Protein AF-A0A933Z9N2-F1 (afdb_monomer_lite)

Radius of gyration: 23.82 Å; chains: 1; bounding box: 62×88×72 Å

Sequence (326 aa):
MHTHAALRVLPLVLLGLAPTACGSDASSTPWFVAKDAGAELDAQADNTVPDSPVDAAKDVSIEVTDAAAEPAPGDELPPAVTVDELKQLAGSSDCYKYQWKDRGQAPKGYVQGVALVFARAVCNPTRSDVVVVSQANTGDDLHDALSWYKTIFSGLGMSNEQAGVDTLRHAYTLLLGLGMRESSGEHCCGRDTSATNTTSDTAEAGAWQTSYNSHVFSPELPILFDKYKADSSGCLLDTFSAGVTCSASNWENWGSGDGLAFQQLEKECPAFAAEYAAVMLRVSGGSKGHYGPLRTQAAEVRPECDEMFHQVQTAVEKNLAACSAL

Foldseek 3Di:
DDDDDDDDDDDDDPPDDDDQPLADPPVPDPPDDPPDPPPPPPPDDPPDDDDDDDDDDDDDDDDDPDDDDDDDPPCDQPDFDALVNLLVLQLVFVQQVDQAVVLGGAFSLLSSLLLVLLLLLLLCCPQPLNQLLQAAQPCPQQQALCNVCVVVCVVVVQHRRHGDSSSNLQLSLLLSLQLCVNRVLQFLAWANPVDPQQELQRTFAGSNRDGNVCCVLDVVLVVLLVVCLVPVPQQSQVSSCRVHDDDPNSNDAHYDDSSSVVRNCSRRRVSSVSSNVSSSNGRAQHLNRDRPCSVVVVRDRDVSSSVSSVVSSVSCVSHVVNNVND

Secondary structure (DSSP, 8-state):
--PPPP--PPP----PPPPP-SS--TTS--------------------PPP---PPPPP---------PPPPTT--PPPPPPHHHHHHHHHHSHHHH-EETTTEEPPHHHHHHHHHHHHHHHH-TTSHHHHHHTPPP-S-TTT-HHHHTHHHHHHTT---SS-SHHHHHHHHHHHHHHHHHHHTT-TT----TTSS--STTT-EETTTTEEGGGGGG-THHHHHHHHHHH--TT--HHHHTTT----TTTT---SSHHHHHHHHHHHH-HHHHHHHHHHHHHHH-STTSS-HHHHTT-SPP-HHHHHHHHHHHHHHHT-GGGGGG-

pLDDT: mean 83.81, std 22.63, range [31.66, 98.94]

Structure (mmCIF, N/CA/C/O backbone):
data_AF-A0A933Z9N2-F1
#
_entry.id   AF-A0A933Z9N2-F1
#
loop_
_atom_site.group_PDB
_atom_site.id
_atom_site.type_symbol
_atom_site.label_atom_id
_atom_site.label_alt_id
_atom_site.label_comp_id
_atom_site.label_asym_id
_atom_site.label_entity_id
_atom_site.label_seq_id
_atom_site.pdbx_PDB_ins_code
_atom_site.Cartn_x
_atom_site.Cartn_y
_atom_site.Cartn_z
_atom_site.occupancy
_atom_site.B_iso_or_equiv
_atom_site.auth_seq_id
_atom_site.auth_comp_id
_atom_site.auth_asym_id
_atom_site.auth_atom_id
_atom_site.pdbx_PDB_model_num
ATOM 1 N N . MET A 1 1 ? -39.444 -56.786 -22.851 1.00 42.09 1 MET A N 1
ATOM 2 C CA . MET A 1 1 ? -38.462 -56.386 -21.818 1.00 42.09 1 MET A CA 1
ATOM 3 C C . MET A 1 1 ? -37.228 -55.831 -22.514 1.00 42.09 1 MET A C 1
ATOM 5 O O . MET A 1 1 ? -36.334 -56.600 -22.826 1.00 42.09 1 MET A O 1
ATOM 9 N N . HIS A 1 2 ? -37.212 -54.544 -22.858 1.00 36.94 2 HIS A N 1
ATOM 10 C CA . HIS A 1 2 ? -36.028 -53.855 -23.387 1.00 36.94 2 HIS A CA 1
ATOM 11 C C . HIS A 1 2 ? -35.907 -52.536 -22.622 1.00 36.94 2 HIS A C 1
ATOM 13 O O . HIS A 1 2 ? -36.778 -51.676 -22.716 1.00 36.94 2 HIS A O 1
ATOM 19 N N . THR A 1 3 ? -34.879 -52.435 -21.789 1.00 45.81 3 THR A N 1
ATOM 20 C CA . THR A 1 3 ? -34.532 -51.247 -21.008 1.00 45.81 3 THR A CA 1
ATOM 21 C C . THR A 1 3 ? -33.541 -50.406 -21.804 1.00 45.81 3 THR A C 1
ATOM 23 O O . THR A 1 3 ? -32.436 -50.865 -22.085 1.00 45.81 3 THR A O 1
ATOM 26 N N . HIS A 1 4 ? -33.926 -49.179 -22.160 1.00 43.53 4 HIS A N 1
ATOM 27 C CA . HIS A 1 4 ? -33.015 -48.173 -22.705 1.00 43.53 4 HIS A CA 1
ATOM 28 C C . HIS A 1 4 ? -32.270 -47.473 -21.563 1.00 43.53 4 HIS A C 1
ATOM 30 O O . HIS A 1 4 ? -32.886 -46.847 -20.702 1.00 43.53 4 HIS A O 1
ATOM 36 N N . ALA A 1 5 ? -30.941 -47.574 -21.570 1.00 48.19 5 ALA A N 1
ATOM 37 C CA . ALA A 1 5 ? -30.054 -46.780 -20.730 1.00 48.19 5 ALA A CA 1
ATOM 38 C C . ALA A 1 5 ? -29.828 -45.407 -21.386 1.00 48.19 5 ALA A C 1
ATOM 40 O O . ALA A 1 5 ? -29.374 -45.327 -22.527 1.00 48.19 5 ALA A O 1
ATOM 41 N N . ALA A 1 6 ? -30.161 -44.332 -20.671 1.00 46.56 6 ALA A N 1
ATOM 42 C CA . ALA A 1 6 ? -29.896 -42.962 -21.093 1.00 46.56 6 ALA A CA 1
ATOM 43 C C . ALA A 1 6 ? -28.489 -42.539 -20.641 1.00 46.56 6 ALA A C 1
ATOM 45 O O . ALA A 1 6 ? -28.201 -42.471 -19.446 1.00 46.56 6 ALA A O 1
ATOM 46 N N . LEU A 1 7 ? -27.621 -42.253 -21.611 1.00 41.50 7 LEU A N 1
ATOM 47 C CA . LEU A 1 7 ? -26.287 -41.698 -21.405 1.00 41.50 7 LEU A CA 1
ATOM 48 C C . LEU A 1 7 ? -26.425 -40.198 -21.080 1.00 41.50 7 LEU A C 1
ATOM 50 O O . LEU A 1 7 ? -26.857 -39.415 -21.925 1.00 41.50 7 LEU A O 1
ATOM 54 N N . ARG A 1 8 ? -26.092 -39.789 -19.851 1.00 46.53 8 ARG A N 1
ATOM 55 C CA . ARG A 1 8 ? -25.984 -38.371 -19.473 1.00 46.53 8 ARG A CA 1
ATOM 56 C C . ARG A 1 8 ? -24.615 -37.842 -19.895 1.00 46.53 8 ARG A C 1
ATOM 58 O O . ARG A 1 8 ? -23.598 -38.269 -19.360 1.00 46.53 8 ARG A O 1
ATOM 65 N N . VAL A 1 9 ? -24.611 -36.896 -20.828 1.00 41.69 9 VAL A N 1
ATOM 66 C CA . VAL A 1 9 ? -23.441 -36.083 -21.178 1.00 41.69 9 VAL A CA 1
ATOM 67 C C . VAL A 1 9 ? -23.321 -34.969 -20.135 1.00 41.69 9 VAL A C 1
ATOM 69 O O . VAL A 1 9 ? -24.233 -34.159 -19.988 1.00 41.69 9 VAL A O 1
ATOM 72 N N . LEU A 1 10 ? -22.224 -34.961 -19.378 1.00 38.28 10 LEU A N 1
ATOM 73 C CA . LEU A 1 10 ? -21.849 -33.849 -18.500 1.00 38.28 10 LEU A CA 1
ATOM 74 C C . LEU A 1 10 ? -21.212 -32.732 -19.344 1.00 38.28 10 LEU A C 1
ATOM 76 O O . LEU A 1 10 ? -20.413 -33.041 -20.231 1.00 38.28 10 LEU A O 1
ATOM 80 N N . PRO A 1 11 ? -21.532 -31.451 -19.093 1.00 38.75 11 PRO A N 1
ATOM 81 C CA . PRO A 1 11 ? -20.898 -30.350 -19.797 1.00 38.75 11 PRO A CA 1
ATOM 82 C C . PRO A 1 11 ? -19.450 -30.196 -19.321 1.00 38.75 11 PRO A C 1
ATOM 84 O O . PRO A 1 11 ? -19.171 -30.109 -18.125 1.00 38.75 11 PRO A O 1
ATOM 87 N N . LEU A 1 12 ? -18.532 -30.163 -20.282 1.00 34.25 12 LEU A N 1
ATOM 88 C CA . LEU A 1 12 ? -17.133 -29.816 -20.079 1.00 34.25 12 LEU A CA 1
ATOM 89 C C . LEU A 1 12 ? -17.059 -28.306 -19.808 1.00 34.25 12 LEU A C 1
ATOM 91 O O . LEU A 1 12 ? -17.203 -27.499 -20.725 1.00 34.25 12 LEU A O 1
ATOM 95 N N . VAL A 1 13 ? -16.888 -27.919 -18.546 1.00 36.03 13 VAL A N 1
ATOM 96 C CA . VAL A 1 13 ? -16.605 -26.529 -18.173 1.00 36.03 13 VAL A CA 1
ATOM 97 C C . VAL A 1 13 ? -15.151 -26.245 -18.550 1.00 36.03 13 VAL A C 1
ATOM 99 O O . VAL A 1 13 ? -14.234 -26.730 -17.891 1.00 36.03 13 VAL A O 1
ATOM 102 N N . LEU A 1 14 ? -14.933 -25.490 -19.632 1.00 33.50 14 LEU A N 1
ATOM 103 C CA . LEU A 1 14 ? -13.632 -24.882 -19.902 1.00 33.50 14 LEU A CA 1
ATOM 104 C C . LEU A 1 14 ? -13.393 -23.792 -18.848 1.00 33.50 14 LEU A C 1
ATOM 106 O O . LEU A 1 14 ? -13.966 -22.707 -18.928 1.00 33.50 14 LEU A O 1
ATOM 110 N N . LEU A 1 15 ? -12.547 -24.086 -17.863 1.00 38.31 15 LEU A N 1
ATOM 111 C CA . LEU A 1 15 ? -11.884 -23.071 -17.049 1.00 38.31 15 LEU A CA 1
ATOM 112 C C . LEU A 1 15 ? -10.927 -22.302 -17.966 1.00 38.31 15 LEU A C 1
ATOM 114 O O . LEU A 1 15 ? -9.830 -22.770 -18.264 1.00 38.31 15 LEU A O 1
ATOM 118 N N . GLY A 1 16 ? -11.374 -21.153 -18.473 1.00 36.50 16 GLY A N 1
ATOM 119 C CA . GLY A 1 16 ? -10.487 -20.194 -19.120 1.00 36.50 16 GLY A CA 1
ATOM 120 C C . GLY A 1 16 ? -9.487 -19.681 -18.090 1.00 36.50 16 GLY A C 1
ATOM 121 O O . GLY A 1 16 ? -9.889 -19.120 -17.073 1.00 36.50 16 GLY A O 1
ATOM 122 N N . LEU A 1 17 ? -8.198 -19.912 -18.331 1.00 43.38 17 LEU A N 1
ATOM 123 C CA . LEU A 1 17 ? -7.122 -19.283 -17.571 1.00 43.38 17 LEU A CA 1
ATOM 124 C C . LEU A 1 17 ? -7.243 -17.768 -17.774 1.00 43.38 17 LEU A C 1
ATOM 126 O O . LEU A 1 17 ? -7.173 -17.296 -18.910 1.00 43.38 17 LEU A O 1
ATOM 130 N N . ALA A 1 18 ? -7.477 -17.023 -16.693 1.00 45.38 18 ALA A N 1
ATOM 131 C CA . ALA A 1 18 ? -7.377 -15.570 -16.728 1.00 45.38 18 ALA A CA 1
ATOM 132 C C . ALA A 1 18 ? -5.931 -15.192 -17.114 1.00 45.38 18 ALA A C 1
ATOM 134 O O . ALA A 1 18 ? -4.997 -15.847 -16.641 1.00 45.38 18 ALA A O 1
ATOM 135 N N . PRO A 1 19 ? -5.727 -14.200 -17.995 1.00 45.75 19 PRO A N 1
ATOM 136 C CA . PRO A 1 19 ? -4.390 -13.758 -18.367 1.00 45.75 19 PRO A CA 1
ATOM 137 C C . PRO A 1 19 ? -3.633 -13.256 -17.128 1.00 45.75 19 PRO A C 1
ATOM 139 O O . PRO A 1 19 ? -4.150 -12.445 -16.366 1.00 45.75 19 PRO A O 1
ATOM 142 N N . THR A 1 20 ? -2.412 -13.757 -16.935 1.00 52.34 20 THR A N 1
ATOM 143 C CA . THR A 1 20 ? -1.440 -13.255 -15.951 1.00 52.34 20 THR A CA 1
ATOM 144 C C . THR A 1 20 ? -1.042 -11.838 -16.346 1.00 52.34 20 THR A C 1
ATOM 146 O O . THR A 1 20 ? -0.538 -11.616 -17.454 1.00 52.34 20 THR A O 1
ATOM 149 N N . ALA A 1 21 ? -1.323 -10.876 -15.476 1.00 54.72 21 ALA A N 1
ATOM 150 C CA . ALA A 1 21 ? -1.469 -9.472 -15.842 1.00 54.72 21 ALA A CA 1
ATOM 151 C C . ALA A 1 21 ? -0.335 -8.585 -15.310 1.00 54.72 21 ALA A C 1
ATOM 153 O O . ALA A 1 21 ? -0.493 -7.368 -15.230 1.00 54.72 21 ALA A O 1
ATOM 154 N N . CYS A 1 22 ? 0.844 -9.160 -15.054 1.00 62.56 22 CYS A N 1
ATOM 155 C CA . CYS A 1 22 ? 2.089 -8.396 -15.105 1.00 62.56 22 CYS A CA 1
ATOM 156 C C . CYS A 1 22 ? 2.351 -7.969 -16.569 1.00 62.56 22 CYS A C 1
ATOM 158 O O . CYS A 1 22 ? 3.095 -8.612 -17.305 1.00 62.56 22 CYS A O 1
ATOM 160 N N . GLY A 1 23 ? 1.653 -6.930 -17.036 1.00 50.47 23 GLY A N 1
ATOM 161 C CA . GLY A 1 23 ? 2.044 -6.133 -18.205 1.00 50.47 23 GLY A CA 1
ATOM 162 C C . GLY A 1 23 ? 1.768 -6.667 -19.621 1.00 50.47 23 GLY A C 1
ATOM 163 O O . GLY A 1 23 ? 2.406 -6.179 -20.547 1.00 50.47 23 GLY A O 1
ATOM 164 N N . SER A 1 24 ? 0.854 -7.621 -19.862 1.00 38.31 24 SER A N 1
ATOM 165 C CA . SER A 1 24 ? 0.665 -8.164 -21.232 1.00 38.31 24 SER A CA 1
ATOM 166 C C . SER A 1 24 ? -0.493 -7.600 -22.072 1.00 38.31 24 SER A C 1
ATOM 168 O O . SER A 1 24 ? -0.531 -7.872 -23.274 1.00 38.31 24 SER A O 1
ATOM 170 N N . ASP A 1 25 ? -1.369 -6.739 -21.542 1.00 38.53 25 ASP A N 1
ATOM 171 C CA . ASP A 1 25 ? -2.376 -6.077 -22.386 1.00 38.53 25 ASP A CA 1
ATOM 172 C C . ASP A 1 25 ? -1.809 -4.818 -23.054 1.00 38.53 25 ASP A C 1
ATOM 174 O O . ASP A 1 25 ? -2.041 -3.679 -22.647 1.00 38.53 25 ASP A O 1
ATOM 178 N N . ALA A 1 26 ? -1.131 -5.044 -24.180 1.00 37.59 26 ALA A N 1
ATOM 179 C CA . ALA A 1 26 ? -0.691 -4.042 -25.156 1.00 37.59 26 ALA A CA 1
ATOM 180 C C . ALA A 1 26 ? -1.838 -3.199 -25.778 1.00 37.59 26 ALA A C 1
ATOM 182 O O . ALA A 1 26 ? -1.621 -2.478 -26.754 1.00 37.59 26 ALA A O 1
ATOM 183 N N . SER A 1 27 ? -3.066 -3.281 -25.250 1.00 35.94 27 SER A N 1
ATOM 184 C CA . SER A 1 27 ? -4.206 -2.444 -25.636 1.00 35.94 27 SER A CA 1
ATOM 185 C C . SER A 1 27 ? -4.474 -1.277 -24.686 1.00 35.94 27 SER A C 1
ATOM 187 O O . SER A 1 27 ? -5.302 -0.427 -25.016 1.00 35.94 27 SER A O 1
ATOM 189 N N . SER A 1 28 ? -3.786 -1.171 -23.542 1.00 36.31 28 SER A N 1
ATOM 190 C CA . SER A 1 28 ? -3.670 0.134 -22.892 1.00 36.31 28 SER A CA 1
ATOM 191 C C . SER A 1 28 ? -2.650 0.943 -23.677 1.00 36.31 28 SER A C 1
ATOM 193 O O . SER A 1 28 ? -1.477 0.581 -23.725 1.00 36.31 28 SER A O 1
ATOM 195 N N . THR A 1 29 ? -3.094 2.025 -24.319 1.00 31.66 29 THR A N 1
ATOM 196 C CA . THR A 1 29 ? -2.204 3.086 -24.811 1.00 31.66 29 THR A CA 1
ATOM 197 C C . THR A 1 29 ? -1.069 3.299 -23.810 1.00 31.66 29 THR A C 1
ATOM 199 O O . THR A 1 29 ? -1.390 3.433 -22.627 1.00 31.66 29 THR A O 1
ATOM 202 N N . PRO A 1 30 ? 0.206 3.324 -24.244 1.00 32.06 30 PRO A N 1
ATOM 203 C CA . PRO A 1 30 ? 1.331 3.543 -23.345 1.00 32.06 30 PRO A CA 1
ATOM 204 C C . PRO A 1 30 ? 1.051 4.830 -22.579 1.00 32.06 30 PRO A C 1
ATOM 206 O O . PRO A 1 30 ? 0.976 5.913 -23.169 1.00 32.06 30 PRO A O 1
ATOM 209 N N . TRP A 1 31 ? 0.783 4.700 -21.280 1.00 39.19 31 TRP A N 1
ATOM 210 C CA . TRP A 1 31 ? 0.616 5.855 -20.419 1.00 39.19 31 TRP A CA 1
ATOM 211 C C . TRP A 1 31 ? 1.940 6.589 -20.490 1.00 39.19 31 TRP A C 1
ATOM 213 O O . TRP A 1 31 ? 2.981 6.002 -20.212 1.00 39.19 31 TRP A O 1
ATOM 223 N N . PHE A 1 32 ? 1.894 7.820 -21.000 1.00 32.25 32 PHE A N 1
ATOM 224 C CA . PHE A 1 32 ? 3.068 8.641 -21.245 1.00 32.25 32 PHE A CA 1
ATOM 225 C C . PHE A 1 32 ? 4.059 8.479 -20.099 1.00 32.25 32 PHE A C 1
ATOM 227 O O . PHE A 1 32 ? 3.764 8.853 -18.963 1.00 32.25 32 PHE A O 1
ATOM 234 N N . VAL A 1 33 ? 5.217 7.914 -20.449 1.00 36.94 33 VAL A N 1
ATOM 235 C CA . VAL A 1 33 ? 6.449 7.957 -19.671 1.00 36.94 33 VAL A CA 1
ATOM 236 C C . VAL A 1 33 ? 6.517 9.344 -19.053 1.00 36.94 33 VAL A C 1
ATOM 238 O O . VAL A 1 33 ? 6.502 10.344 -19.782 1.00 36.94 33 V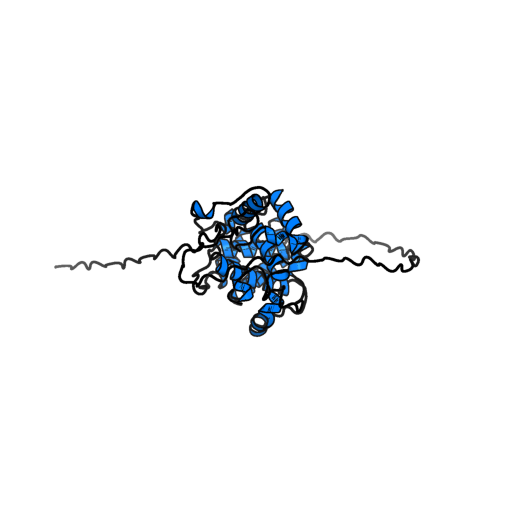AL A O 1
ATOM 241 N N . ALA A 1 34 ? 6.526 9.408 -17.722 1.00 37.72 34 ALA A N 1
ATOM 242 C CA . ALA A 1 34 ? 6.908 10.621 -17.032 1.00 37.72 34 ALA A CA 1
ATOM 243 C C . ALA A 1 34 ? 8.313 10.950 -17.541 1.00 37.72 34 ALA A C 1
ATOM 245 O O . ALA A 1 34 ? 9.286 10.305 -17.168 1.00 37.72 34 ALA A O 1
ATOM 246 N N . LYS A 1 35 ? 8.402 11.887 -18.491 1.00 31.69 35 LYS A N 1
ATOM 247 C CA . LYS A 1 35 ? 9.665 12.511 -18.859 1.00 31.69 35 LYS A CA 1
ATOM 248 C C . LYS A 1 35 ? 10.236 13.041 -17.561 1.00 31.69 35 LYS A C 1
ATOM 250 O O . LYS A 1 35 ? 9.618 13.938 -16.993 1.00 31.69 35 LYS A O 1
ATOM 255 N N . ASP A 1 36 ? 11.337 12.434 -17.132 1.00 40.47 36 ASP A N 1
ATOM 256 C CA . ASP A 1 36 ? 12.267 12.876 -16.102 1.00 40.47 36 ASP A CA 1
ATOM 257 C C . ASP A 1 36 ? 11.844 14.192 -15.448 1.00 40.47 36 ASP A C 1
ATOM 259 O O . ASP A 1 36 ? 12.281 15.279 -15.832 1.00 40.47 36 ASP A O 1
ATOM 263 N N . ALA A 1 37 ? 10.973 14.098 -14.443 1.00 36.16 37 ALA A N 1
ATOM 264 C CA . ALA A 1 37 ? 10.823 15.168 -13.478 1.00 36.16 37 ALA A CA 1
ATOM 265 C C . ALA A 1 37 ? 12.001 15.046 -12.508 1.00 36.16 37 ALA A C 1
ATOM 267 O O . ALA A 1 37 ? 11.841 14.690 -11.345 1.00 36.16 37 ALA A O 1
ATOM 268 N N . GLY A 1 38 ? 13.202 15.337 -13.015 1.00 31.72 38 GLY A N 1
ATOM 269 C CA . GLY A 1 38 ? 14.287 15.849 -12.193 1.00 31.72 38 GLY A CA 1
ATOM 270 C C . GLY A 1 38 ? 13.859 17.218 -11.679 1.00 31.72 38 GLY A C 1
ATOM 271 O O . GLY A 1 38 ? 14.273 18.245 -12.206 1.00 31.72 38 GLY A O 1
ATOM 272 N N . ALA A 1 39 ? 12.938 17.230 -10.718 1.00 34.16 39 ALA A N 1
ATOM 273 C CA . ALA A 1 39 ? 12.660 18.405 -9.925 1.00 34.16 39 ALA A CA 1
ATOM 274 C C . ALA A 1 39 ? 13.817 18.526 -8.933 1.00 34.16 39 ALA A C 1
ATOM 276 O O . ALA A 1 39 ? 13.877 17.818 -7.931 1.00 34.16 39 ALA A O 1
ATOM 277 N N . GLU A 1 40 ? 14.764 19.395 -9.267 1.00 36.59 40 GLU A N 1
ATOM 278 C CA . GLU A 1 40 ? 15.703 19.979 -8.318 1.00 36.59 40 GLU A CA 1
ATOM 279 C C . GLU A 1 40 ? 14.854 20.701 -7.254 1.00 36.59 40 GLU A C 1
ATOM 281 O O . GLU A 1 40 ? 14.344 21.801 -7.468 1.00 36.59 40 GLU A O 1
ATOM 286 N N . LEU A 1 41 ? 14.571 20.010 -6.148 1.00 37.47 41 LEU A N 1
ATOM 287 C CA . LEU A 1 41 ? 13.928 20.594 -4.978 1.00 37.47 41 LEU A CA 1
ATOM 288 C C . LEU A 1 41 ? 15.013 21.313 -4.173 1.00 37.47 41 LEU A C 1
ATOM 290 O O . LEU A 1 41 ? 15.721 20.700 -3.377 1.00 37.47 41 LEU A O 1
ATOM 294 N N . ASP A 1 42 ? 15.130 22.624 -4.390 1.00 35.00 42 ASP A N 1
ATOM 295 C CA . ASP A 1 42 ? 15.861 23.534 -3.506 1.00 35.00 42 ASP A CA 1
ATOM 296 C C . ASP A 1 42 ? 15.154 23.588 -2.141 1.00 35.00 42 ASP A C 1
ATOM 298 O O . ASP A 1 42 ? 14.271 24.408 -1.883 1.00 35.00 42 ASP A O 1
ATOM 302 N N . ALA A 1 43 ? 15.538 22.683 -1.243 1.00 36.03 43 ALA A N 1
ATOM 303 C CA . ALA A 1 43 ? 15.152 22.729 0.157 1.00 36.03 43 ALA A CA 1
ATOM 304 C C . ALA A 1 43 ? 16.022 23.761 0.899 1.00 36.03 43 ALA A C 1
ATOM 306 O O . ALA A 1 43 ? 17.052 23.430 1.486 1.00 36.03 43 ALA A O 1
ATOM 307 N N . GLN A 1 44 ? 15.611 25.031 0.892 1.00 32.16 44 GLN A N 1
ATOM 308 C CA . GLN A 1 44 ? 16.091 26.012 1.871 1.00 32.16 44 GLN A CA 1
ATOM 309 C C . GLN A 1 44 ? 15.328 25.828 3.187 1.00 32.16 44 GLN A C 1
ATOM 311 O O . GLN A 1 44 ? 14.209 26.308 3.351 1.00 32.16 44 GLN A O 1
ATOM 316 N N . ALA A 1 45 ? 15.950 25.128 4.136 1.00 35.00 45 ALA A N 1
ATOM 317 C CA . ALA A 1 45 ? 15.510 25.105 5.525 1.00 35.00 45 ALA A CA 1
ATOM 318 C C . ALA A 1 45 ? 15.969 26.396 6.231 1.00 35.00 45 ALA A C 1
ATOM 320 O O . ALA A 1 45 ? 17.147 26.552 6.557 1.00 35.00 45 ALA A O 1
ATOM 321 N N . ASP A 1 46 ? 15.040 27.327 6.457 1.00 36.09 46 ASP A N 1
ATOM 322 C CA . ASP A 1 46 ? 15.226 28.469 7.358 1.00 36.09 46 ASP A CA 1
ATOM 323 C C . ASP A 1 46 ? 15.078 27.986 8.809 1.00 36.09 46 ASP A C 1
ATOM 325 O O . ASP A 1 46 ? 13.980 27.756 9.316 1.00 36.09 46 ASP A O 1
ATOM 329 N N . ASN A 1 47 ? 16.222 27.764 9.455 1.00 42.38 47 ASN A N 1
ATOM 330 C CA . ASN A 1 47 ? 16.332 27.410 10.864 1.00 42.38 47 ASN A CA 1
ATOM 331 C C . ASN A 1 47 ? 16.438 28.692 11.701 1.00 42.38 47 ASN A C 1
ATOM 333 O O . ASN A 1 47 ? 17.525 29.097 12.117 1.00 42.38 47 ASN A O 1
ATOM 337 N N . THR A 1 48 ? 15.303 29.328 11.979 1.00 40.78 48 THR A N 1
ATOM 338 C CA . THR A 1 48 ? 15.210 30.387 12.990 1.00 40.78 48 THR A CA 1
ATOM 339 C C . THR A 1 48 ? 14.170 30.018 14.048 1.00 40.78 48 THR A C 1
ATOM 341 O O . THR A 1 48 ? 12.976 30.272 13.924 1.00 40.78 48 THR A O 1
ATOM 344 N N . VAL A 1 49 ? 14.650 29.384 15.122 1.00 42.06 49 VAL A N 1
ATOM 345 C CA . VAL A 1 49 ? 13.882 29.123 16.347 1.00 42.06 49 VAL A CA 1
ATOM 346 C C . VAL A 1 49 ? 13.976 30.363 17.246 1.00 42.06 49 VAL A C 1
ATOM 348 O O . VAL A 1 49 ? 15.089 30.739 17.617 1.00 42.06 49 VAL A O 1
ATOM 351 N N . PRO A 1 50 ? 12.862 31.018 17.618 1.00 41.69 50 PRO A N 1
ATOM 352 C CA . PRO A 1 50 ? 12.889 32.054 18.640 1.00 41.69 50 PRO A CA 1
ATOM 353 C C . PRO A 1 50 ? 12.945 31.433 20.043 1.00 41.69 50 PRO A C 1
ATOM 355 O O . PRO A 1 50 ? 12.073 30.653 20.429 1.00 41.69 50 PRO A O 1
ATOM 358 N N . ASP A 1 51 ? 13.962 31.830 20.810 1.00 46.78 51 ASP A N 1
ATOM 359 C CA . ASP A 1 51 ? 14.070 31.591 22.251 1.00 46.78 51 ASP A CA 1
ATOM 360 C C . ASP A 1 51 ? 12.801 32.070 22.970 1.00 46.78 51 ASP A C 1
ATOM 362 O O . ASP A 1 51 ? 12.403 33.234 22.863 1.00 46.78 51 ASP A O 1
ATOM 366 N N . SER A 1 52 ? 12.177 31.178 23.739 1.00 45.97 52 SER A N 1
ATOM 367 C CA . SER A 1 52 ? 11.144 31.527 24.716 1.00 45.97 52 SER A CA 1
ATOM 368 C C . SER A 1 52 ? 11.512 31.006 26.105 1.00 45.97 52 SER A C 1
ATOM 370 O O . SER A 1 52 ? 12.198 29.989 26.221 1.00 45.97 52 SER A O 1
ATOM 372 N N . PRO A 1 53 ? 11.099 31.715 27.171 1.00 53.09 53 PRO A N 1
ATOM 373 C CA . PRO A 1 53 ? 11.686 31.578 28.495 1.00 53.09 53 PRO A CA 1
ATOM 374 C C . PRO A 1 53 ? 11.161 30.342 29.228 1.00 53.09 53 PRO A C 1
ATOM 376 O O . PRO A 1 53 ? 9.967 30.052 29.227 1.00 53.09 53 PRO A O 1
ATOM 379 N N . VAL A 1 54 ? 12.075 29.654 29.906 1.00 41.72 54 VAL A N 1
ATOM 380 C CA . VAL A 1 54 ? 11.806 28.580 30.867 1.00 41.72 54 VAL A CA 1
ATOM 381 C C . VAL A 1 54 ? 11.217 29.155 32.158 1.00 41.72 54 VAL A C 1
ATOM 383 O O . VAL A 1 54 ? 11.943 29.723 32.973 1.00 41.72 54 VAL A O 1
ATOM 386 N N . ASP A 1 55 ? 9.911 28.972 32.357 1.00 45.81 55 ASP A N 1
ATOM 387 C CA . ASP A 1 55 ? 9.251 29.188 33.646 1.00 45.81 55 ASP A CA 1
ATOM 388 C C . ASP A 1 55 ? 9.309 27.926 34.519 1.00 45.81 55 ASP A C 1
ATOM 390 O O . ASP A 1 55 ? 9.099 26.795 34.076 1.00 45.81 55 ASP A O 1
ATOM 394 N N . ALA A 1 56 ? 9.628 28.152 35.792 1.00 47.16 56 ALA A N 1
ATOM 395 C CA . ALA A 1 56 ? 9.911 27.148 36.805 1.00 47.16 56 ALA A CA 1
ATOM 396 C C . ALA A 1 56 ? 8.700 26.255 37.134 1.00 47.16 56 ALA A C 1
ATOM 398 O O . ALA A 1 56 ? 7.636 26.732 37.539 1.00 47.16 56 ALA A O 1
ATOM 399 N N . ALA A 1 57 ? 8.901 24.939 37.037 1.00 45.12 57 ALA A N 1
ATOM 400 C CA . ALA A 1 57 ? 7.940 23.929 37.459 1.00 45.12 57 ALA A CA 1
ATOM 401 C C . ALA A 1 57 ? 7.786 23.915 38.991 1.00 45.12 57 ALA A C 1
ATOM 403 O O . ALA A 1 57 ? 8.763 23.821 39.735 1.00 45.12 57 ALA A O 1
ATOM 404 N N . LYS A 1 58 ? 6.534 23.995 39.453 1.00 48.84 58 LYS A N 1
ATOM 405 C CA . LYS A 1 58 ? 6.141 23.709 40.835 1.00 48.84 58 LYS A CA 1
ATOM 406 C C . LYS A 1 58 ? 6.020 22.200 41.023 1.00 48.84 58 LYS A C 1
ATOM 408 O O . LYS A 1 58 ? 5.300 21.538 40.284 1.00 48.84 58 LYS A O 1
ATOM 413 N N . ASP A 1 59 ? 6.707 21.718 42.045 1.00 47.16 59 ASP A N 1
ATOM 414 C CA . ASP A 1 59 ? 6.667 20.355 42.558 1.00 47.16 59 ASP A CA 1
ATOM 415 C C . ASP A 1 59 ? 5.259 20.039 43.103 1.00 47.16 59 ASP A C 1
ATOM 417 O O . ASP A 1 59 ? 4.776 20.704 44.025 1.00 47.16 59 ASP A O 1
ATOM 421 N N . VAL A 1 60 ? 4.570 19.074 42.489 1.00 53.41 60 VAL A N 1
ATOM 422 C CA . VAL A 1 60 ? 3.277 18.548 42.949 1.00 53.41 60 VAL A CA 1
ATOM 423 C C . VAL A 1 60 ? 3.469 17.064 43.209 1.00 53.41 60 VAL A C 1
ATOM 425 O O . VAL A 1 60 ? 3.503 16.248 42.292 1.00 53.41 60 VAL A O 1
ATOM 428 N N . SER A 1 61 ? 3.602 16.722 44.485 1.00 55.94 61 SER A N 1
ATOM 429 C CA . SER A 1 61 ? 3.627 15.346 44.965 1.00 55.94 61 SER A CA 1
ATOM 430 C C . SER A 1 61 ? 2.226 14.740 44.842 1.00 55.94 61 SER A C 1
ATOM 432 O O . SER A 1 61 ? 1.305 15.151 45.547 1.00 55.94 61 SER A O 1
ATOM 434 N N . ILE A 1 62 ? 2.059 13.781 43.931 1.00 51.75 62 ILE A N 1
ATOM 435 C CA . ILE A 1 62 ? 0.852 12.955 43.818 1.00 51.75 62 ILE A CA 1
ATOM 436 C C . ILE A 1 62 ? 1.103 11.679 44.625 1.00 51.75 62 ILE A C 1
ATOM 438 O O . ILE A 1 62 ? 1.997 10.901 44.298 1.00 51.75 62 ILE A O 1
ATOM 442 N N . GLU A 1 63 ? 0.328 11.473 45.691 1.00 59.25 63 GLU A N 1
ATOM 443 C CA . GLU A 1 63 ? 0.275 10.192 46.398 1.00 59.25 63 GLU A CA 1
ATOM 444 C C . GLU A 1 63 ? -0.375 9.145 45.484 1.00 59.25 63 GLU A C 1
ATOM 446 O O . GLU A 1 63 ? -1.571 9.198 45.199 1.00 59.25 63 GLU A O 1
ATOM 451 N N . VAL A 1 64 ? 0.435 8.203 45.001 1.00 48.66 64 VAL A N 1
ATOM 452 C CA . VAL A 1 64 ? -0.020 7.025 44.259 1.00 48.66 64 VAL A CA 1
ATOM 453 C C . VAL A 1 64 ? -0.407 5.956 45.278 1.00 48.66 64 VAL A C 1
ATOM 455 O O . VAL A 1 64 ? 0.451 5.342 45.910 1.00 48.66 64 VAL A O 1
ATOM 458 N N . THR A 1 65 ? -1.706 5.745 45.469 1.00 54.38 65 THR A N 1
ATOM 459 C CA . THR A 1 65 ? -2.232 4.594 46.207 1.00 54.38 65 THR A CA 1
ATOM 460 C C . THR A 1 65 ? -2.381 3.409 45.254 1.00 54.38 65 THR A C 1
ATOM 462 O O . THR A 1 65 ? -3.430 3.190 44.653 1.00 54.38 65 THR A O 1
ATOM 465 N N . ASP A 1 66 ? -1.303 2.634 45.114 1.00 54.34 66 ASP A N 1
ATOM 466 C CA . ASP A 1 66 ? -1.307 1.349 44.411 1.00 54.34 66 ASP A CA 1
ATOM 467 C C . ASP A 1 66 ? -2.064 0.291 45.225 1.00 54.34 66 ASP A C 1
ATOM 469 O O . ASP A 1 66 ? -1.552 -0.291 46.182 1.00 54.34 66 ASP A O 1
ATOM 473 N N . ALA A 1 67 ? -3.302 0.027 44.819 1.00 50.00 67 ALA A N 1
ATOM 474 C CA . ALA A 1 67 ? -4.025 -1.192 45.157 1.00 50.00 67 ALA A CA 1
ATOM 475 C C . ALA A 1 67 ? -4.867 -1.616 43.947 1.00 50.00 67 ALA A C 1
ATOM 477 O O . ALA A 1 67 ? -6.090 -1.466 43.928 1.00 50.00 67 ALA A O 1
ATOM 478 N N . ALA A 1 68 ? -4.196 -2.115 42.907 1.00 55.41 68 ALA A N 1
ATOM 479 C CA . ALA A 1 68 ? -4.860 -2.834 41.829 1.00 55.41 68 ALA A CA 1
ATOM 480 C C . ALA A 1 68 ? -5.476 -4.113 42.415 1.00 55.41 68 ALA A C 1
ATOM 482 O O . ALA A 1 68 ? -4.764 -5.001 42.883 1.00 55.41 68 ALA A O 1
ATOM 483 N N . ALA A 1 69 ? -6.807 -4.168 42.449 1.00 59.41 69 ALA A N 1
ATOM 484 C CA . ALA A 1 69 ? -7.543 -5.352 42.859 1.00 59.41 69 ALA A CA 1
ATOM 485 C C . ALA A 1 69 ? -7.183 -6.526 41.936 1.00 59.41 69 ALA A C 1
ATOM 487 O O . ALA A 1 69 ? -7.232 -6.386 40.712 1.00 59.41 69 ALA A O 1
ATOM 488 N N . GLU A 1 70 ? -6.827 -7.675 42.518 1.00 59.12 70 GLU A N 1
ATOM 489 C CA . GLU A 1 70 ? -6.688 -8.919 41.762 1.00 59.12 70 GLU A CA 1
ATOM 490 C C . GLU A 1 70 ? -8.005 -9.213 41.019 1.00 59.12 70 GLU A C 1
ATOM 492 O O . GLU A 1 70 ? -9.079 -9.133 41.630 1.00 59.12 70 GLU A O 1
ATOM 497 N N . PRO A 1 71 ? -7.953 -9.536 39.713 1.00 60.81 71 PRO A N 1
ATOM 498 C CA . PRO A 1 71 ? -9.142 -9.891 38.955 1.00 60.81 71 PRO A CA 1
ATOM 499 C C . PRO A 1 71 ? -9.790 -11.138 39.561 1.00 60.81 71 PRO A C 1
ATOM 501 O O . PRO A 1 71 ? -9.114 -12.098 39.939 1.00 60.81 71 PRO A O 1
ATOM 504 N N . ALA A 1 72 ? -11.118 -11.109 39.674 1.00 67.75 72 ALA A N 1
ATOM 505 C CA . ALA A 1 72 ? -11.886 -12.208 40.234 1.00 67.75 72 ALA A CA 1
ATOM 506 C C . ALA A 1 72 ? -11.631 -13.514 39.446 1.00 67.75 72 ALA A C 1
ATOM 508 O O . ALA A 1 72 ? -11.556 -13.491 38.215 1.00 67.75 72 ALA A O 1
ATOM 509 N N . PRO A 1 73 ? -11.535 -14.671 40.125 1.00 62.12 73 PRO A N 1
ATOM 510 C CA . PRO A 1 73 ? -11.382 -15.951 39.453 1.00 62.12 73 PRO A CA 1
ATOM 511 C C . PRO A 1 73 ? -12.692 -16.299 38.737 1.00 62.12 73 PRO A C 1
ATOM 513 O O . PRO A 1 73 ? -13.676 -16.660 39.383 1.00 62.12 73 PRO A O 1
ATOM 516 N N . GLY A 1 74 ? -12.713 -16.165 37.409 1.00 64.56 74 GLY A N 1
ATOM 517 C CA . GLY A 1 74 ? -13.878 -16.500 36.582 1.00 64.56 74 GLY A CA 1
ATOM 518 C C . GLY A 1 74 ? -13.978 -15.775 35.238 1.00 64.56 74 GLY A C 1
ATOM 519 O O . GLY A 1 74 ? -14.697 -16.260 34.370 1.00 64.56 74 GLY A O 1
ATOM 520 N N . ASP A 1 75 ? -13.243 -14.680 35.035 1.00 58.94 75 ASP A N 1
ATOM 521 C CA . ASP A 1 75 ? -13.219 -13.961 33.754 1.00 58.94 75 ASP A CA 1
ATOM 522 C C . ASP A 1 75 ? -12.115 -14.520 32.844 1.00 58.94 75 ASP A C 1
ATOM 524 O O . ASP A 1 75 ? -11.027 -13.958 32.713 1.00 58.94 75 ASP A O 1
ATOM 528 N N . GLU A 1 76 ? -12.375 -15.677 32.231 1.00 67.12 76 GLU A N 1
ATOM 529 C CA . GLU A 1 76 ? -11.540 -16.166 31.133 1.00 67.12 76 GLU A CA 1
ATOM 530 C C . GLU A 1 76 ? -11.702 -15.200 29.950 1.00 67.12 76 GLU A C 1
ATOM 532 O O . GLU A 1 76 ? -12.797 -15.046 29.401 1.00 67.12 76 GLU A O 1
ATOM 537 N N . LEU A 1 77 ? -10.624 -14.486 29.603 1.00 63.88 77 LEU A N 1
ATOM 538 C CA . LEU A 1 77 ? -10.614 -13.569 28.465 1.00 63.88 77 LEU A CA 1
ATOM 539 C C . LEU A 1 77 ? -11.077 -14.322 27.206 1.00 63.88 77 LEU A C 1
ATOM 541 O O . LEU A 1 77 ? -10.657 -15.464 26.997 1.00 63.88 77 LEU A O 1
ATOM 545 N N . PRO A 1 78 ? -11.922 -13.711 26.354 1.00 66.56 78 PRO A N 1
ATOM 546 C CA . PRO A 1 78 ? -12.332 -14.343 25.108 1.00 66.56 78 PRO A CA 1
ATOM 547 C C . PRO A 1 78 ? -11.095 -14.750 24.290 1.00 66.56 78 PRO A C 1
ATOM 549 O O . PRO A 1 78 ? -10.090 -14.030 24.304 1.00 66.56 78 PRO A O 1
ATOM 552 N N . PRO A 1 79 ? -11.146 -15.895 23.582 1.00 68.88 79 PRO A N 1
ATOM 553 C CA . PRO A 1 79 ? -9.994 -16.414 22.855 1.00 68.88 79 PRO A CA 1
ATOM 554 C C . PRO A 1 79 ? -9.455 -15.371 21.874 1.00 68.88 79 PRO A C 1
ATOM 556 O O . PRO A 1 79 ? -10.231 -14.660 21.233 1.00 68.88 79 PRO A O 1
ATOM 559 N N . ALA A 1 80 ? -8.123 -15.277 21.794 1.00 76.75 80 ALA A N 1
ATOM 560 C CA . ALA A 1 80 ? -7.406 -14.380 20.892 1.00 76.75 80 ALA A CA 1
ATOM 561 C C . ALA A 1 80 ? -7.903 -14.543 19.447 1.00 76.75 80 ALA A C 1
ATOM 563 O O . ALA A 1 80 ? -7.913 -15.669 18.950 1.00 76.75 80 ALA A O 1
ATOM 564 N N . VAL A 1 81 ? -8.269 -13.443 18.772 1.00 86.25 81 VAL A N 1
ATOM 565 C CA . VAL A 1 81 ? -8.479 -13.483 17.318 1.00 86.25 81 VAL A CA 1
ATOM 566 C C . VAL A 1 81 ? -7.156 -13.894 16.684 1.00 86.25 81 VAL A C 1
ATOM 568 O O . VAL A 1 81 ? -6.107 -13.310 16.949 1.00 86.25 81 VAL A O 1
ATOM 571 N N . THR A 1 82 ? -7.204 -14.927 15.863 1.00 92.75 82 THR A N 1
ATOM 572 C CA . THR A 1 82 ? -6.036 -15.501 15.204 1.00 92.75 82 THR A CA 1
ATOM 573 C C . THR A 1 82 ? -5.785 -14.838 13.852 1.00 92.75 82 THR A C 1
ATOM 575 O O . THR A 1 82 ? -6.694 -14.323 13.197 1.00 92.75 82 THR A O 1
ATOM 578 N N . VAL A 1 83 ? -4.540 -14.910 13.373 1.00 93.75 83 VAL A N 1
ATOM 579 C CA . VAL A 1 83 ? -4.180 -14.483 12.009 1.00 93.75 83 VAL A CA 1
ATOM 580 C C . VAL A 1 83 ? -5.025 -15.214 10.956 1.00 93.75 83 VAL A C 1
ATOM 582 O O . VAL A 1 83 ? -5.442 -14.612 9.967 1.00 93.75 83 VAL A O 1
ATOM 585 N N . ASP A 1 84 ? -5.337 -16.494 11.176 1.00 94.88 84 ASP A N 1
ATOM 586 C CA . ASP A 1 84 ? -6.167 -17.280 10.259 1.00 94.88 84 ASP A CA 1
ATOM 587 C C . ASP A 1 84 ? -7.623 -16.804 10.216 1.00 94.88 84 ASP A C 1
ATOM 589 O O . ASP A 1 84 ? -8.229 -16.804 9.143 1.00 94.88 84 ASP A O 1
ATOM 593 N N . GLU A 1 85 ? -8.180 -16.331 11.331 1.00 95.38 85 GLU A N 1
ATOM 594 C CA . GLU A 1 85 ? -9.513 -15.719 11.349 1.00 95.38 85 GLU A CA 1
ATOM 595 C C . GLU A 1 85 ? -9.541 -14.407 10.559 1.00 95.38 85 GLU A C 1
ATOM 597 O O . GLU A 1 85 ? -10.461 -14.203 9.764 1.00 95.38 85 GLU A O 1
ATOM 602 N N . LEU A 1 86 ? -8.511 -13.560 10.682 1.00 96.94 86 LEU A N 1
ATOM 603 C CA . LEU A 1 86 ? -8.387 -12.339 9.873 1.00 96.94 86 LEU A CA 1
ATOM 604 C C . LEU A 1 86 ? -8.259 -12.666 8.377 1.00 96.94 86 LEU A C 1
ATOM 606 O O . LEU A 1 86 ? -8.936 -12.066 7.537 1.00 96.94 86 LEU A O 1
ATOM 610 N N . LYS A 1 87 ? -7.454 -13.677 8.028 1.00 97.81 87 LYS A N 1
ATOM 611 C CA . LYS A 1 87 ? -7.344 -14.183 6.650 1.00 97.81 87 LYS A CA 1
ATOM 612 C C . LYS A 1 87 ? -8.674 -14.739 6.148 1.00 97.81 87 LYS A C 1
ATOM 614 O O . LYS A 1 87 ? -9.007 -14.560 4.975 1.00 97.81 87 LYS A O 1
ATOM 619 N N . GLN A 1 88 ? -9.431 -15.438 6.986 1.00 97.94 88 GLN A N 1
ATOM 620 C CA . GLN A 1 88 ? -10.724 -15.997 6.604 1.00 97.94 88 GLN A CA 1
ATOM 621 C C . GLN A 1 88 ? -11.767 -14.898 6.384 1.00 97.94 88 GLN A C 1
ATOM 623 O O . GLN A 1 88 ? -12.499 -14.954 5.394 1.00 97.94 88 GLN A O 1
ATOM 628 N N . LEU A 1 89 ? -11.798 -13.884 7.249 1.00 97.81 89 LEU A N 1
ATOM 629 C CA . LEU A 1 89 ? -12.635 -12.694 7.111 1.00 97.81 89 LEU A CA 1
ATOM 630 C C . LEU A 1 89 ? -12.357 -12.005 5.768 1.00 97.81 89 LEU A C 1
ATOM 632 O O . LEU A 1 89 ? -13.254 -11.891 4.932 1.00 97.81 89 LEU A O 1
ATOM 636 N N . ALA A 1 90 ? -11.093 -11.674 5.491 1.00 98.38 90 ALA A N 1
ATOM 637 C CA . ALA A 1 90 ? -10.708 -11.029 4.239 1.00 98.38 90 ALA A CA 1
ATOM 638 C C . ALA A 1 90 ? -10.992 -11.914 3.012 1.00 98.38 90 ALA A C 1
ATOM 640 O O . ALA A 1 90 ? -11.601 -11.479 2.035 1.00 98.38 90 ALA A O 1
ATOM 641 N N . GLY A 1 91 ? -10.625 -13.194 3.081 1.00 97.94 91 GLY A N 1
ATOM 642 C CA . GLY A 1 91 ? -10.756 -14.151 1.983 1.00 97.94 91 GLY A CA 1
ATOM 643 C C . GLY A 1 91 ? -12.178 -14.659 1.715 1.00 97.94 91 GLY A C 1
ATOM 644 O O . GLY A 1 91 ? -12.362 -15.448 0.788 1.00 97.94 91 GLY A O 1
ATOM 645 N N . SER A 1 92 ? -13.167 -14.267 2.521 1.00 98.12 92 SER A N 1
ATOM 646 C CA . SER A 1 92 ? -14.593 -14.562 2.302 1.00 98.12 92 SER A CA 1
ATOM 647 C C . SER A 1 92 ? -15.456 -13.308 2.118 1.00 98.12 92 SER A C 1
ATOM 649 O O . SER A 1 92 ? -16.655 -13.424 1.829 1.00 98.12 92 SER A O 1
ATOM 651 N N . SER A 1 93 ? -14.835 -12.130 2.225 1.00 98.69 93 SER A N 1
ATOM 652 C CA . SER A 1 93 ? -15.462 -10.822 2.064 1.00 98.69 93 SER A CA 1
ATOM 653 C C . SER A 1 93 ? -16.018 -10.599 0.656 1.00 98.69 93 SER A C 1
ATOM 655 O O . SER A 1 93 ? -15.639 -11.264 -0.315 1.00 98.69 93 SER A O 1
ATOM 657 N N . ASP A 1 94 ? -16.906 -9.617 0.532 1.00 98.69 94 ASP A N 1
ATOM 658 C CA . ASP A 1 94 ? -17.396 -9.177 -0.774 1.00 98.69 94 ASP A CA 1
ATOM 659 C C . ASP A 1 94 ? -16.332 -8.391 -1.555 1.00 98.69 94 ASP A C 1
ATOM 661 O O . ASP A 1 94 ? -16.325 -8.454 -2.783 1.00 98.69 94 ASP A O 1
ATOM 665 N N . CYS A 1 95 ? -15.354 -7.783 -0.870 1.00 98.69 95 CYS A N 1
ATOM 666 C CA . CYS A 1 95 ? -14.152 -7.228 -1.499 1.00 98.69 95 CYS A CA 1
ATOM 667 C C . CYS A 1 95 ? -13.392 -8.281 -2.314 1.00 98.69 95 CYS A C 1
ATOM 669 O O . CYS A 1 95 ? -13.062 -8.052 -3.475 1.00 98.69 95 CYS A O 1
ATOM 671 N N . TYR A 1 96 ? -13.168 -9.473 -1.747 1.00 98.50 96 TYR A N 1
ATOM 672 C CA . TYR A 1 96 ? -12.506 -10.564 -2.468 1.00 98.50 96 TYR A CA 1
ATOM 673 C C . TYR A 1 96 ? -13.321 -11.049 -3.677 1.00 98.50 96 TYR A C 1
ATOM 675 O O . TYR A 1 96 ? -12.756 -11.431 -4.701 1.00 98.50 96 TYR A O 1
ATOM 683 N N . LYS A 1 97 ? -14.653 -11.055 -3.583 1.00 98.44 97 LYS A N 1
ATOM 684 C CA . LYS A 1 97 ? -15.536 -11.513 -4.673 1.00 98.44 97 LYS A CA 1
ATOM 685 C C . LYS A 1 97 ? -15.665 -10.489 -5.802 1.00 98.44 97 LYS A C 1
ATOM 687 O O . LYS A 1 97 ? -16.121 -10.853 -6.891 1.00 98.44 97 LYS A O 1
ATOM 692 N N . TYR A 1 98 ? -15.291 -9.237 -5.546 1.00 98.44 98 TYR A N 1
ATOM 693 C CA . TYR A 1 98 ? -15.406 -8.150 -6.504 1.00 98.44 98 TYR A CA 1
ATOM 694 C C . TYR A 1 98 ? -14.611 -8.432 -7.789 1.00 98.44 98 TYR A C 1
ATOM 696 O O . TYR A 1 98 ? -13.493 -8.950 -7.761 1.00 98.44 98 TYR A O 1
ATOM 704 N N . GLN A 1 99 ? -15.219 -8.093 -8.927 1.00 98.00 99 GLN A N 1
ATOM 705 C CA . GLN A 1 99 ? -14.612 -8.207 -10.251 1.00 98.00 99 GLN A CA 1
ATOM 706 C C . GLN A 1 99 ? -14.090 -6.835 -10.669 1.00 98.00 99 GLN A C 1
ATOM 708 O O . GLN A 1 99 ? -14.860 -5.968 -11.080 1.00 98.00 99 GLN A O 1
ATOM 713 N N . TRP A 1 100 ? -12.780 -6.653 -10.557 1.00 97.06 100 TRP A N 1
ATOM 714 C CA . TRP A 1 100 ? -12.089 -5.418 -10.892 1.00 97.06 100 TRP A CA 1
ATOM 715 C C . TRP A 1 100 ? -12.115 -5.184 -12.394 1.00 97.06 100 TRP A C 1
ATOM 717 O O . TRP A 1 100 ? -11.852 -6.093 -13.195 1.00 97.06 100 TRP A O 1
ATOM 727 N N . LYS A 1 101 ? -12.433 -3.952 -12.792 1.00 93.81 101 LYS A N 1
ATOM 728 C CA . LYS A 1 101 ? -12.610 -3.623 -14.202 1.00 93.81 101 LYS A CA 1
ATOM 729 C C . LYS A 1 101 ? -11.299 -3.838 -14.963 1.00 93.81 101 LYS A C 1
ATOM 731 O O . LYS A 1 101 ? -10.269 -3.257 -14.620 1.00 93.81 101 LYS A O 1
ATOM 736 N N . ASP A 1 102 ? -11.365 -4.654 -16.017 1.00 93.50 102 ASP A N 1
ATOM 737 C CA . ASP A 1 102 ? -10.231 -5.019 -16.882 1.00 93.50 102 ASP A CA 1
ATOM 738 C C . ASP A 1 102 ? -9.060 -5.679 -16.120 1.00 93.50 102 ASP A C 1
ATOM 740 O O . ASP A 1 102 ? -7.904 -5.597 -16.539 1.00 93.50 102 ASP A O 1
ATOM 744 N N . ARG A 1 103 ? -9.350 -6.284 -14.958 1.00 94.44 103 ARG A N 1
ATOM 745 C CA . ARG A 1 103 ? -8.373 -6.938 -14.067 1.00 94.44 103 ARG A CA 1
ATOM 746 C C . ARG A 1 103 ? -8.877 -8.267 -13.494 1.00 94.44 103 ARG A C 1
ATOM 748 O O . ARG A 1 103 ? -8.075 -9.121 -13.140 1.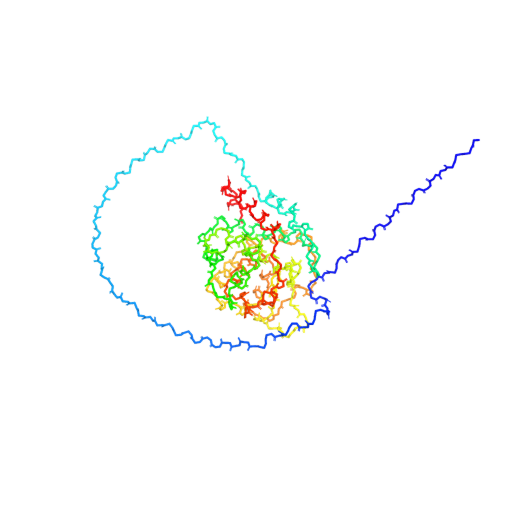00 94.44 103 ARG A O 1
ATOM 755 N N . GLY A 1 104 ? -10.195 -8.474 -13.450 1.00 95.94 104 GLY A N 1
ATOM 756 C CA . GLY A 1 104 ? -10.805 -9.707 -12.956 1.00 95.94 104 GLY A CA 1
ATOM 757 C C . GLY A 1 104 ? -10.866 -9.761 -11.431 1.00 95.94 104 GLY A C 1
ATOM 758 O O . GLY A 1 104 ? -10.922 -8.734 -10.759 1.00 95.94 104 GLY A O 1
ATOM 759 N N . GLN A 1 105 ? -10.906 -10.963 -10.868 1.00 96.81 105 GLN A N 1
ATOM 760 C CA . GLN A 1 105 ? -10.920 -11.138 -9.419 1.00 96.81 105 GLN A CA 1
ATOM 761 C C . GLN A 1 105 ? -9.511 -10.983 -8.839 1.00 96.81 105 GLN A C 1
ATOM 763 O O . GLN A 1 105 ? -8.561 -11.550 -9.375 1.00 96.81 105 GLN A O 1
ATOM 768 N N . ALA A 1 106 ? -9.385 -10.284 -7.710 1.00 97.25 106 ALA A N 1
ATOM 769 C CA . ALA A 1 106 ? -8.119 -10.198 -6.989 1.00 97.25 106 ALA A CA 1
ATOM 770 C C . ALA A 1 106 ? -7.643 -11.586 -6.505 1.00 97.25 106 ALA A C 1
ATOM 772 O O . ALA A 1 106 ? -8.471 -12.389 -6.050 1.00 97.25 106 ALA A O 1
ATOM 773 N N . PRO A 1 107 ? -6.326 -11.873 -6.511 1.00 97.69 107 PRO A N 1
ATOM 774 C CA . PRO A 1 107 ? -5.787 -13.050 -5.845 1.00 97.69 107 PRO A CA 1
ATOM 775 C C . PRO A 1 107 ? -6.210 -13.075 -4.374 1.00 97.69 107 PRO A C 1
ATOM 777 O O . PRO A 1 107 ? -6.138 -12.067 -3.668 1.00 97.69 107 PRO A O 1
ATOM 780 N N . LYS A 1 108 ? -6.639 -14.241 -3.878 1.00 97.75 108 LYS A N 1
ATOM 781 C CA . LYS A 1 108 ? -7.087 -14.364 -2.483 1.00 97.75 108 LYS A CA 1
ATOM 782 C C . LYS A 1 108 ? -5.976 -13.964 -1.506 1.00 97.75 108 LYS A C 1
ATOM 784 O O . LYS A 1 108 ? -6.245 -13.237 -0.553 1.00 97.75 108 LYS A O 1
ATOM 789 N N . GLY A 1 109 ? -4.743 -14.396 -1.783 1.00 98.31 109 GLY A N 1
ATOM 790 C CA . GLY A 1 109 ? -3.562 -14.047 -1.000 1.00 98.31 109 GLY A CA 1
ATOM 791 C C . GLY A 1 109 ? -3.282 -12.545 -0.941 1.00 98.31 109 GLY A C 1
ATOM 792 O O . GLY A 1 109 ? -2.907 -12.044 0.113 1.00 98.31 109 GLY A O 1
ATOM 793 N N . TYR A 1 110 ? -3.551 -11.812 -2.026 1.00 98.69 110 TYR A N 1
ATOM 794 C CA . TYR A 1 110 ? -3.404 -10.355 -2.074 1.00 98.69 110 TYR A CA 1
ATOM 795 C C . TYR A 1 110 ? -4.367 -9.659 -1.106 1.00 98.69 110 TYR A C 1
ATOM 797 O O . TYR A 1 110 ? -3.936 -8.908 -0.234 1.00 98.69 110 TYR A O 1
ATOM 805 N N . VAL A 1 111 ? -5.666 -9.971 -1.186 1.00 98.81 111 VAL A N 1
ATOM 806 C CA . VAL A 1 111 ? -6.686 -9.371 -0.304 1.00 98.81 111 VAL A CA 1
ATOM 807 C C . VAL A 1 111 ? -6.415 -9.711 1.166 1.00 98.81 111 VAL A C 1
ATOM 809 O O . VAL A 1 111 ? -6.484 -8.841 2.032 1.00 98.81 111 VAL A O 1
ATOM 812 N N . GLN A 1 112 ? -6.054 -10.966 1.448 1.00 98.81 112 GLN A N 1
ATOM 813 C CA . GLN A 1 112 ? -5.671 -11.409 2.791 1.00 98.81 112 GLN A CA 1
ATOM 814 C C . GLN A 1 112 ? -4.420 -10.691 3.301 1.00 98.81 112 GLN A C 1
ATOM 816 O O . GLN A 1 112 ? -4.391 -10.243 4.441 1.00 98.81 112 GLN A O 1
ATOM 821 N N . GLY A 1 113 ? -3.397 -10.573 2.460 1.00 98.75 113 GLY A N 1
ATOM 822 C CA . GLY A 1 113 ? -2.142 -9.926 2.798 1.00 98.75 113 GLY A CA 1
ATOM 823 C C . GLY A 1 113 ? -2.329 -8.452 3.144 1.00 98.75 113 GLY A C 1
ATOM 824 O O . GLY A 1 113 ? -1.913 -8.026 4.218 1.00 98.75 113 GLY A O 1
ATOM 825 N N . VAL A 1 114 ? -3.027 -7.689 2.296 1.00 98.88 114 VAL A N 1
ATOM 826 C CA . VAL A 1 114 ? -3.310 -6.266 2.558 1.00 98.88 114 VAL A CA 1
ATOM 827 C C . VAL A 1 114 ? -4.140 -6.093 3.837 1.00 98.88 114 VAL A C 1
ATOM 829 O O . VAL A 1 114 ? -3.865 -5.188 4.622 1.00 98.88 114 VAL A O 1
ATOM 832 N N . ALA A 1 115 ? -5.101 -6.985 4.104 1.00 98.81 115 ALA A N 1
ATOM 833 C CA . ALA A 1 115 ? -5.862 -6.987 5.356 1.00 98.81 115 ALA A CA 1
ATOM 834 C C . ALA A 1 115 ? -4.979 -7.196 6.599 1.00 98.81 115 ALA A C 1
ATOM 836 O O . ALA A 1 115 ? -5.170 -6.509 7.600 1.00 98.81 115 ALA A O 1
ATOM 837 N N . LEU A 1 116 ? -3.993 -8.097 6.540 1.00 98.62 116 LEU A N 1
ATOM 838 C CA . LEU A 1 116 ? -3.050 -8.311 7.644 1.00 98.62 116 LEU A CA 1
ATOM 839 C C . LEU A 1 116 ? -2.104 -7.121 7.846 1.00 98.62 116 LEU A C 1
ATOM 841 O O . LEU A 1 116 ? -1.815 -6.763 8.986 1.00 98.62 116 LEU A O 1
ATOM 845 N N . VAL A 1 117 ? -1.656 -6.474 6.766 1.00 98.75 117 VAL A N 1
ATOM 846 C CA . VAL A 1 117 ? -0.843 -5.250 6.870 1.00 98.75 117 VAL A CA 1
ATOM 847 C C . VAL A 1 117 ? -1.655 -4.121 7.515 1.00 98.75 117 VAL A C 1
ATOM 849 O O . VAL A 1 117 ? -1.171 -3.464 8.436 1.00 98.75 117 VAL A O 1
ATOM 852 N N . PHE A 1 118 ? -2.917 -3.944 7.112 1.00 98.88 118 PHE A N 1
ATOM 853 C CA . PHE A 1 118 ? -3.822 -2.992 7.759 1.00 98.88 118 PHE A CA 1
ATOM 854 C C . PHE A 1 118 ? -4.032 -3.322 9.246 1.00 98.88 118 PHE A C 1
ATOM 856 O O . PHE A 1 118 ? -3.925 -2.435 10.090 1.00 98.88 118 PHE A O 1
ATOM 863 N N . ALA A 1 119 ? -4.258 -4.594 9.590 1.00 98.44 119 ALA A N 1
ATOM 864 C CA . ALA A 1 119 ? -4.376 -5.038 10.979 1.00 98.44 119 ALA A CA 1
ATOM 865 C C . ALA A 1 119 ? -3.130 -4.672 11.808 1.00 98.44 119 ALA A C 1
ATOM 867 O O . ALA A 1 119 ? -3.254 -4.140 12.912 1.00 98.44 119 ALA A O 1
ATOM 868 N N . ARG A 1 120 ? -1.926 -4.877 11.254 1.00 98.00 120 ARG A N 1
ATOM 869 C CA . ARG A 1 120 ? -0.662 -4.469 11.886 1.00 98.00 120 ARG A CA 1
ATOM 870 C C . ARG A 1 120 ? -0.593 -2.954 12.094 1.00 98.00 120 ARG A C 1
ATOM 872 O O . ARG A 1 120 ? -0.133 -2.519 13.149 1.00 98.00 120 ARG A O 1
ATOM 879 N N . ALA A 1 121 ? -1.060 -2.155 11.134 1.00 98.44 121 ALA A N 1
ATOM 880 C CA . ALA A 1 121 ? -1.112 -0.699 11.264 1.00 98.44 121 ALA A CA 1
ATOM 881 C C . ALA A 1 121 ? -2.076 -0.252 12.379 1.00 98.44 121 ALA A C 1
ATOM 883 O O . ALA A 1 121 ? -1.707 0.588 13.196 1.00 98.44 121 ALA A O 1
ATOM 884 N N . VAL A 1 122 ? -3.262 -0.867 12.481 1.00 98.31 122 VAL A N 1
ATOM 885 C CA . VAL A 1 122 ? -4.225 -0.618 13.575 1.00 98.31 122 VAL A CA 1
ATOM 886 C C . VAL A 1 122 ? -3.619 -0.954 14.940 1.00 98.31 122 VAL A C 1
ATOM 888 O O . VAL A 1 122 ? -3.780 -0.195 15.891 1.00 98.31 122 VAL A O 1
ATOM 891 N N . CYS A 1 123 ? -2.875 -2.057 15.035 1.00 97.75 123 CYS A N 1
ATOM 892 C CA . CYS A 1 123 ? -2.174 -2.457 16.256 1.00 97.75 123 CYS A CA 1
ATOM 893 C C . CYS A 1 123 ? -1.034 -1.518 16.667 1.00 97.75 123 CYS A C 1
ATOM 895 O O . CYS A 1 123 ? -0.663 -1.482 17.839 1.00 97.75 123 CYS A O 1
ATOM 897 N N . ASN A 1 124 ? -0.455 -0.779 15.718 1.00 97.31 124 ASN A N 1
ATOM 898 C CA . ASN A 1 124 ? 0.727 0.051 15.932 1.00 97.31 124 ASN A CA 1
ATOM 899 C C . ASN A 1 124 ? 0.477 1.494 15.458 1.00 97.31 124 ASN A C 1
ATOM 901 O O . ASN A 1 124 ? 1.200 1.991 14.591 1.00 97.31 124 ASN A O 1
ATOM 905 N N . PRO A 1 125 ? -0.521 2.200 16.027 1.00 97.75 125 PRO A N 1
ATOM 906 C CA . PRO A 1 125 ? -0.975 3.489 15.504 1.00 97.75 125 PRO A CA 1
ATOM 907 C C . PRO A 1 125 ? 0.060 4.611 15.672 1.00 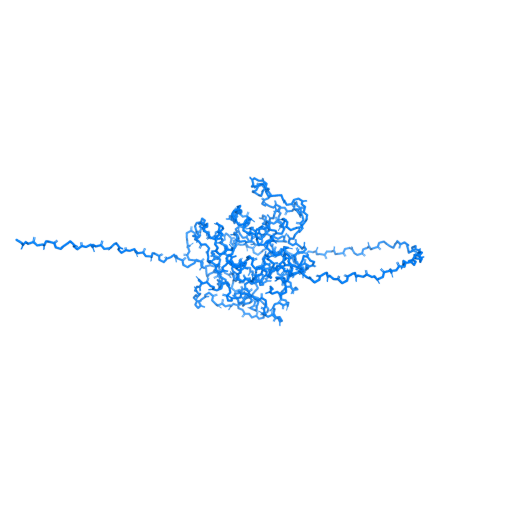97.75 125 PRO A C 1
ATOM 909 O O . PRO A 1 125 ? -0.048 5.655 15.038 1.00 97.75 125 PRO A O 1
ATOM 912 N N . THR A 1 126 ? 1.063 4.411 16.531 1.00 98.00 126 THR A N 1
ATOM 913 C CA . THR A 1 126 ? 2.143 5.370 16.795 1.00 98.00 126 THR A CA 1
ATOM 914 C C . THR A 1 126 ? 3.380 5.150 15.926 1.00 98.00 126 THR A C 1
ATOM 916 O O . THR A 1 126 ? 4.325 5.934 16.027 1.00 98.00 126 THR A O 1
ATOM 919 N N . ARG A 1 127 ? 3.408 4.107 15.081 1.00 98.19 127 ARG A N 1
ATOM 920 C CA . ARG A 1 127 ? 4.490 3.907 14.107 1.00 98.19 127 ARG A CA 1
ATOM 921 C C . ARG A 1 127 ? 4.485 5.092 13.135 1.00 98.19 127 ARG A C 1
ATOM 923 O O . ARG A 1 127 ? 3.423 5.513 12.683 1.00 98.19 127 ARG A O 1
ATOM 930 N N . SER A 1 128 ? 5.648 5.668 12.856 1.00 98.50 128 SER A N 1
ATOM 931 C CA . SER A 1 128 ? 5.761 6.965 12.177 1.00 98.50 128 SER A CA 1
ATOM 932 C C . SER A 1 128 ? 5.174 6.968 10.758 1.00 98.50 128 SER A C 1
ATOM 934 O O . SER A 1 128 ? 4.459 7.899 10.389 1.00 98.50 128 SER A O 1
ATOM 936 N N . ASP A 1 129 ? 5.344 5.884 10.004 1.00 98.75 129 ASP A N 1
ATOM 937 C CA . ASP A 1 129 ? 4.668 5.657 8.724 1.00 98.75 129 ASP A CA 1
ATOM 938 C C . ASP A 1 129 ? 3.137 5.596 8.878 1.00 98.75 129 ASP A C 1
ATOM 940 O O . ASP A 1 129 ? 2.416 6.223 8.107 1.00 98.75 129 ASP A O 1
ATOM 944 N N . VAL A 1 130 ? 2.615 4.916 9.906 1.00 98.81 130 VAL A N 1
ATOM 945 C CA . VAL A 1 130 ? 1.164 4.827 10.166 1.00 98.81 130 VAL A CA 1
ATOM 946 C C . VAL A 1 130 ? 0.590 6.198 10.512 1.00 98.81 130 VAL A C 1
ATOM 948 O O . VAL A 1 130 ? -0.506 6.542 10.062 1.00 98.81 130 VAL A O 1
ATOM 951 N N . VAL A 1 131 ? 1.343 7.019 11.248 1.00 98.81 131 VAL A N 1
ATOM 952 C CA . VAL A 1 131 ? 0.971 8.412 11.519 1.00 98.81 131 VAL A CA 1
ATOM 953 C C . VAL A 1 131 ? 0.841 9.198 10.215 1.00 98.81 131 VAL A C 1
ATOM 955 O O . VAL A 1 131 ? -0.144 9.911 10.071 1.00 98.81 131 VAL A O 1
ATOM 958 N N . VAL A 1 132 ? 1.754 9.038 9.246 1.00 98.81 132 VAL A N 1
ATOM 959 C CA . VAL A 1 132 ? 1.650 9.681 7.917 1.00 98.81 132 VAL A CA 1
ATOM 960 C C . VAL A 1 132 ? 0.410 9.207 7.152 1.00 98.81 132 VAL A C 1
ATOM 962 O O . VAL A 1 132 ? -0.346 10.023 6.617 1.00 98.81 132 VAL A O 1
ATOM 965 N N . VAL A 1 133 ? 0.164 7.895 7.123 1.00 98.88 133 VAL A N 1
ATOM 966 C CA . VAL A 1 133 ? -0.972 7.308 6.390 1.00 98.88 133 VAL A CA 1
ATOM 967 C C . VAL A 1 133 ? -2.319 7.724 6.980 1.00 98.88 133 VAL A C 1
ATOM 969 O O . VAL A 1 133 ? -3.277 7.941 6.242 1.00 98.88 133 VAL A O 1
ATOM 972 N N . SER A 1 134 ? -2.388 7.888 8.299 1.00 98.81 134 SER A N 1
ATOM 973 C CA . SER A 1 134 ? -3.617 8.216 9.026 1.00 98.81 134 SER A CA 1
ATOM 974 C C . SER A 1 134 ? -3.905 9.715 9.153 1.00 98.81 134 SER A C 1
ATOM 976 O O . SER A 1 134 ? -4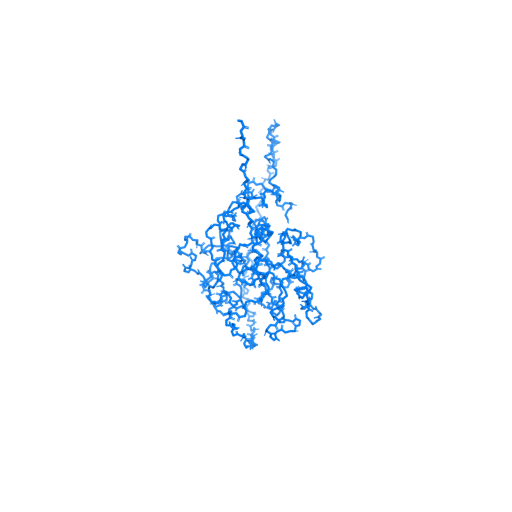.903 10.074 9.778 1.00 98.81 134 SER A O 1
ATOM 978 N N . GLN A 1 135 ? -3.078 10.606 8.591 1.00 98.75 135 GLN A N 1
ATOM 979 C CA . GLN A 1 135 ? -3.316 12.054 8.663 1.00 98.75 135 GLN A CA 1
ATOM 980 C C . GLN A 1 135 ? -4.635 12.444 8.002 1.00 98.75 135 GLN A C 1
ATOM 982 O O . GLN A 1 135 ? -5.013 11.870 6.985 1.00 98.75 135 GLN A O 1
ATOM 987 N N . ALA A 1 136 ? -5.281 13.485 8.531 1.00 98.62 136 ALA A N 1
ATOM 988 C CA . ALA A 1 136 ? -6.416 14.116 7.869 1.00 98.62 136 ALA A CA 1
ATOM 989 C C . ALA A 1 136 ? -6.058 14.534 6.432 1.00 98.62 136 ALA A C 1
ATOM 991 O O . ALA A 1 136 ? -4.890 14.729 6.081 1.00 98.62 136 ALA A O 1
ATOM 992 N N . ASN A 1 137 ? -7.084 14.704 5.608 1.00 97.44 137 ASN A N 1
ATOM 993 C CA . ASN A 1 137 ? -6.973 15.264 4.275 1.00 97.44 137 ASN A CA 1
ATOM 994 C C . ASN A 1 137 ? -6.168 16.572 4.318 1.00 97.44 137 ASN A C 1
ATOM 996 O O . ASN A 1 137 ? -6.501 17.498 5.057 1.00 97.44 137 ASN A O 1
ATOM 1000 N N . THR A 1 138 ? -5.104 16.621 3.523 1.00 97.94 138 THR A N 1
ATOM 1001 C CA . THR A 1 138 ? -4.151 17.734 3.506 1.00 97.94 138 THR A CA 1
ATOM 1002 C C . THR A 1 138 ? -4.636 18.919 2.671 1.00 97.94 138 THR A C 1
ATOM 1004 O O . THR A 1 138 ? -4.154 20.035 2.854 1.00 97.94 138 THR A O 1
ATOM 1007 N N . GLY A 1 139 ? -5.583 18.697 1.751 1.00 98.25 139 GLY A N 1
ATOM 1008 C CA . GLY A 1 139 ? -5.952 19.668 0.720 1.00 98.25 139 GLY A CA 1
ATOM 1009 C C . GLY A 1 139 ? -4.923 19.801 -0.413 1.00 98.25 139 GLY A C 1
ATOM 1010 O O . GLY A 1 139 ? -5.109 20.644 -1.292 1.00 98.25 139 GLY A O 1
ATOM 1011 N N . ASP A 1 140 ? -3.850 19.001 -0.411 1.00 98.50 140 ASP A N 1
ATOM 1012 C CA . ASP A 1 140 ? -2.840 18.981 -1.469 1.00 98.50 140 ASP A CA 1
ATOM 1013 C C . ASP A 1 140 ? -3.172 17.940 -2.547 1.00 98.50 140 ASP A C 1
ATOM 1015 O O . ASP A 1 140 ? -2.668 16.818 -2.559 1.00 98.50 140 ASP A O 1
ATOM 1019 N N . ASP A 1 141 ? -3.995 18.339 -3.512 1.00 98.62 141 ASP A N 1
ATOM 1020 C CA . ASP A 1 141 ? -4.380 17.487 -4.643 1.00 98.62 141 ASP A CA 1
ATOM 1021 C C . ASP A 1 141 ? -3.212 17.119 -5.579 1.00 98.62 141 ASP A C 1
ATOM 1023 O O . ASP A 1 141 ? -3.378 16.279 -6.470 1.00 98.62 141 ASP A O 1
ATOM 1027 N N . LEU A 1 142 ? -2.041 17.754 -5.457 1.00 98.56 142 LEU A N 1
ATOM 1028 C CA . LEU A 1 142 ? -0.891 17.446 -6.310 1.00 98.56 142 LEU A CA 1
ATOM 1029 C C . LEU A 1 142 ? -0.154 16.204 -5.816 1.00 98.56 142 LEU A C 1
ATOM 1031 O O . LEU A 1 142 ? 0.224 15.368 -6.643 1.00 98.56 142 LEU A O 1
ATOM 1035 N N . HIS A 1 143 ? 0.001 16.072 -4.499 1.00 98.38 143 HIS A N 1
ATOM 1036 C CA . HIS A 1 143 ? 0.834 15.042 -3.877 1.00 98.38 143 HIS A CA 1
ATOM 1037 C C . HIS A 1 143 ? 0.037 14.022 -3.065 1.00 98.38 143 HIS A C 1
ATOM 1039 O O . HIS A 1 143 ? 0.419 12.856 -3.044 1.00 98.38 143 HIS A O 1
ATOM 1045 N N . ASP A 1 144 ? -1.089 14.400 -2.468 1.00 98.69 144 ASP A N 1
ATOM 1046 C CA . ASP A 1 144 ? -1.877 13.520 -1.610 1.00 98.69 144 ASP A CA 1
ATOM 1047 C C . ASP A 1 144 ? -3.032 12.862 -2.380 1.00 98.69 144 ASP A C 1
ATOM 1049 O O . ASP A 1 144 ? -3.970 13.521 -2.843 1.00 98.69 144 ASP A O 1
ATOM 1053 N N . ALA A 1 145 ? -3.006 11.529 -2.466 1.00 98.75 145 ALA A N 1
ATOM 1054 C CA . ALA A 1 145 ? -4.051 10.750 -3.111 1.00 98.75 145 ALA A CA 1
ATOM 1055 C C . ALA A 1 145 ? -5.427 10.908 -2.451 1.00 98.75 145 ALA A C 1
ATOM 1057 O O . ALA A 1 145 ? -6.417 10.941 -3.175 1.00 98.75 145 ALA A O 1
ATOM 1058 N N . LEU A 1 146 ? -5.543 11.020 -1.119 1.00 98.69 146 LEU A N 1
ATOM 1059 C CA . LEU A 1 146 ? -6.870 11.160 -0.489 1.00 98.69 146 LEU A CA 1
ATOM 1060 C C . LEU A 1 146 ? -7.444 12.563 -0.678 1.00 98.69 146 LEU A C 1
ATOM 1062 O O . LEU A 1 146 ? -8.667 12.697 -0.760 1.00 98.69 146 LEU A O 1
ATOM 1066 N N . SER A 1 147 ? -6.585 13.584 -0.787 1.00 98.75 147 SER A N 1
ATOM 1067 C CA . SER A 1 147 ? -7.019 14.914 -1.224 1.00 98.75 147 SER A CA 1
ATOM 1068 C C . SER A 1 147 ? -7.530 14.841 -2.659 1.00 98.75 147 SER A C 1
ATOM 1070 O O . SER A 1 147 ? -8.695 15.142 -2.926 1.00 98.75 147 SER A O 1
ATOM 1072 N N . TRP A 1 148 ? -6.719 14.274 -3.557 1.00 98.81 148 TRP A N 1
ATOM 1073 C CA . TRP A 1 148 ? -7.066 14.125 -4.966 1.00 98.81 148 TRP A CA 1
ATOM 1074 C C . TRP A 1 148 ? -8.341 13.292 -5.198 1.00 98.81 148 TRP A C 1
ATOM 1076 O O . TRP A 1 148 ? -9.143 13.592 -6.083 1.00 98.81 148 TRP A O 1
ATOM 1086 N N . TYR A 1 149 ? -8.585 12.270 -4.377 1.00 98.69 149 TYR A N 1
ATOM 1087 C CA . TYR A 1 149 ? -9.770 11.408 -4.432 1.00 98.69 149 TYR A CA 1
ATOM 1088 C C . TYR A 1 149 ? -10.959 11.914 -3.597 1.00 98.69 149 TYR A C 1
ATOM 1090 O O . TYR A 1 149 ? -11.975 11.218 -3.503 1.00 98.69 149 TYR A O 1
ATOM 1098 N N . LYS A 1 150 ? -10.898 13.117 -3.007 1.00 98.50 150 LYS A N 1
ATOM 1099 C CA . LYS A 1 150 ? -11.911 13.632 -2.065 1.00 98.50 150 LYS A CA 1
ATOM 1100 C C . LYS A 1 150 ? -13.352 13.505 -2.566 1.00 98.50 150 LYS A C 1
ATOM 1102 O O . LYS A 1 150 ? -14.245 13.147 -1.796 1.00 98.50 150 LYS A O 1
ATOM 1107 N N . THR A 1 151 ? -13.603 13.763 -3.850 1.00 98.56 151 THR A N 1
ATOM 1108 C CA . THR A 1 151 ? -14.961 13.666 -4.421 1.00 98.56 151 THR A CA 1
ATOM 1109 C C . THR A 1 151 ? -15.460 12.218 -4.481 1.00 98.56 151 THR A C 1
ATOM 1111 O O . THR A 1 151 ? -16.630 11.966 -4.211 1.00 98.56 151 THR A O 1
ATOM 1114 N N . ILE A 1 152 ? -14.579 11.256 -4.776 1.00 98.81 152 ILE A N 1
ATOM 1115 C CA . ILE A 1 152 ? -14.924 9.826 -4.812 1.00 98.81 152 ILE A CA 1
ATOM 1116 C C . ILE A 1 152 ? -15.253 9.345 -3.397 1.00 98.81 152 ILE A C 1
ATOM 1118 O O . ILE A 1 152 ? -16.329 8.801 -3.171 1.00 98.81 152 ILE A O 1
ATOM 1122 N N . PHE A 1 153 ? -14.370 9.616 -2.433 1.00 98.75 153 PHE A N 1
ATOM 1123 C CA . PHE A 1 153 ? -14.583 9.236 -1.035 1.00 98.75 153 PHE A CA 1
ATOM 1124 C C . PHE A 1 153 ? -15.849 9.869 -0.443 1.00 98.75 153 PHE A C 1
ATOM 1126 O O . PHE A 1 153 ? -16.692 9.165 0.113 1.00 98.75 153 PHE A O 1
ATOM 1133 N N . SER A 1 154 ? -16.051 11.176 -0.634 1.00 98.00 154 SER A N 1
ATOM 1134 C CA . SER A 1 154 ? -17.251 11.853 -0.122 1.00 98.00 154 SER A CA 1
ATOM 1135 C C . SER A 1 154 ? -18.543 11.359 -0.785 1.00 98.00 154 SER A C 1
ATOM 1137 O O . SER A 1 154 ? -19.551 11.207 -0.096 1.00 98.00 154 SER A O 1
ATOM 1139 N N . GLY A 1 155 ? -18.515 11.017 -2.079 1.00 98.56 155 GLY A N 1
ATOM 1140 C CA . GLY A 1 155 ? -19.640 10.378 -2.772 1.00 98.56 155 GLY A CA 1
ATOM 1141 C C . GLY A 1 155 ? -20.007 8.991 -2.226 1.00 98.56 155 GLY A C 1
ATOM 1142 O O . GLY A 1 155 ? -21.151 8.568 -2.372 1.00 98.56 155 GLY A O 1
ATOM 1143 N N . LEU A 1 156 ? -19.066 8.310 -1.564 1.00 98.50 156 LEU A N 1
ATOM 1144 C CA . LEU A 1 156 ? -19.266 7.023 -0.890 1.00 98.50 156 LEU A CA 1
ATOM 1145 C C . LEU A 1 156 ? -19.548 7.163 0.617 1.00 98.50 156 LEU A C 1
ATOM 1147 O O . LEU A 1 156 ? -19.711 6.155 1.298 1.00 98.50 156 LEU A O 1
ATOM 1151 N N . GLY A 1 157 ? -19.611 8.388 1.151 1.00 98.31 157 GLY A N 1
ATOM 1152 C CA . GLY A 1 157 ? -19.801 8.631 2.586 1.00 98.31 157 GLY A CA 1
ATOM 1153 C C . GLY A 1 157 ? -18.556 8.378 3.447 1.00 98.31 157 GLY A C 1
ATOM 1154 O O . GLY A 1 157 ? -18.670 8.298 4.666 1.00 98.31 157 GLY A O 1
ATOM 1155 N N . MET A 1 158 ? -17.375 8.281 2.835 1.00 98.25 158 MET A N 1
ATOM 1156 C CA . MET A 1 158 ? -16.092 8.054 3.505 1.00 98.25 158 MET A CA 1
ATOM 1157 C C . MET A 1 158 ? -15.392 9.399 3.743 1.00 98.25 158 MET A C 1
ATOM 1159 O O . MET A 1 158 ? -14.855 10.006 2.819 1.00 98.25 158 MET A O 1
ATOM 1163 N N . SER A 1 159 ? -15.433 9.918 4.971 1.00 97.94 159 SER A N 1
ATOM 1164 C CA . SER A 1 159 ? -14.780 11.193 5.306 1.00 97.94 159 SER A CA 1
ATOM 1165 C C . SER A 1 159 ? -13.309 10.991 5.666 1.00 97.94 159 SER A C 1
ATOM 1167 O O . SER A 1 159 ? -12.996 10.146 6.495 1.00 97.94 159 SER A O 1
ATOM 1169 N N . ASN A 1 160 ? -12.430 11.823 5.101 1.00 98.44 160 ASN A N 1
ATOM 1170 C CA . ASN A 1 160 ? -11.000 11.867 5.432 1.00 98.44 160 ASN A CA 1
ATOM 1171 C C . ASN A 1 160 ? -10.611 13.154 6.178 1.00 98.44 160 ASN A C 1
ATOM 1173 O O . ASN A 1 160 ? -9.438 13.478 6.288 1.00 98.44 160 ASN A O 1
ATOM 1177 N N . GLU A 1 161 ? -11.574 13.948 6.654 1.00 98.25 161 GLU A N 1
ATOM 1178 C CA . GLU A 1 161 ? -11.298 15.274 7.239 1.00 98.25 161 GLU A CA 1
ATOM 1179 C C . GLU A 1 161 ? -10.689 15.209 8.655 1.00 98.25 161 GLU A C 1
ATOM 1181 O O . GLU A 1 161 ? -10.287 16.231 9.205 1.00 98.25 161 GLU A O 1
ATOM 1186 N N . GLN A 1 162 ? -10.624 14.023 9.264 1.00 98.50 162 GLN A N 1
ATOM 1187 C CA . GLN A 1 162 ? -10.030 13.803 10.583 1.00 98.50 162 GLN A CA 1
ATOM 1188 C C . GLN A 1 162 ? -8.887 12.801 10.479 1.00 98.50 162 GLN A C 1
ATOM 1190 O O . GLN A 1 162 ? -8.969 11.832 9.729 1.00 98.50 162 GLN A O 1
ATOM 1195 N N . ALA A 1 163 ? -7.821 13.023 11.242 1.00 98.56 163 ALA A N 1
ATOM 1196 C CA . ALA A 1 163 ? -6.768 12.029 11.363 1.00 98.56 163 ALA A CA 1
ATOM 1197 C C . ALA A 1 163 ? -7.268 10.835 12.190 1.00 98.56 163 ALA A C 1
ATOM 1199 O O . ALA A 1 163 ? -8.082 11.009 13.099 1.00 98.56 163 ALA A O 1
ATOM 1200 N N . GLY A 1 164 ? -6.758 9.641 11.905 1.00 98.44 164 GLY A N 1
ATOM 1201 C CA . GLY A 1 164 ? -7.038 8.439 12.683 1.00 98.44 164 GLY A CA 1
ATOM 1202 C C . GLY A 1 164 ? -7.396 7.226 11.835 1.00 98.44 164 GLY A C 1
ATOM 1203 O O . GLY A 1 164 ? -7.097 7.150 10.642 1.00 98.44 164 GLY A O 1
ATOM 1204 N N . VAL A 1 165 ? -8.024 6.250 12.492 1.00 98.56 165 VAL A N 1
ATOM 1205 C CA . VAL A 1 165 ? -8.226 4.903 11.946 1.00 98.56 165 VAL A CA 1
ATOM 1206 C C . VAL A 1 165 ? -9.148 4.868 10.725 1.00 98.56 165 VAL A C 1
ATOM 1208 O O . VAL A 1 165 ? -8.904 4.080 9.818 1.00 98.56 165 VAL A O 1
ATOM 1211 N N . ASP A 1 166 ? -10.137 5.760 10.636 1.00 98.69 166 ASP A N 1
ATOM 1212 C CA . ASP A 1 166 ? -10.992 5.853 9.448 1.00 98.69 166 ASP A CA 1
ATOM 1213 C C . ASP A 1 166 ? -10.196 6.304 8.220 1.00 98.69 166 ASP A C 1
ATOM 1215 O O . ASP A 1 166 ? -10.245 5.656 7.179 1.00 98.69 166 ASP A O 1
ATOM 1219 N N . THR A 1 167 ? -9.379 7.351 8.348 1.00 98.81 167 THR A N 1
ATOM 1220 C CA . THR A 1 167 ? -8.541 7.823 7.237 1.00 98.81 167 THR A CA 1
ATOM 1221 C C . THR A 1 167 ? -7.460 6.805 6.868 1.00 98.81 167 THR A C 1
ATOM 1223 O O . THR A 1 167 ? -7.208 6.577 5.685 1.00 98.81 167 THR A O 1
ATOM 1226 N N . LEU A 1 168 ? -6.894 6.102 7.858 1.00 98.88 168 LEU A N 1
ATOM 1227 C CA . LEU A 1 168 ? -6.019 4.948 7.625 1.00 98.88 168 LEU A CA 1
ATOM 1228 C C . LEU A 1 168 ? -6.735 3.860 6.805 1.00 98.88 168 LEU A C 1
ATOM 1230 O O . LEU A 1 168 ? -6.210 3.380 5.804 1.00 98.88 168 LEU A O 1
ATOM 1234 N N . ARG A 1 169 ? -7.954 3.487 7.196 1.00 98.88 169 ARG A N 1
ATOM 1235 C CA . ARG A 1 169 ? -8.776 2.470 6.529 1.00 98.88 169 ARG A CA 1
ATOM 1236 C C . ARG A 1 169 ? -9.143 2.865 5.097 1.00 98.88 169 ARG A C 1
ATOM 1238 O O . ARG A 1 169 ? -9.037 2.045 4.181 1.00 98.88 169 ARG A O 1
ATOM 1245 N N . HIS A 1 170 ? -9.484 4.129 4.869 1.00 98.88 170 HIS A N 1
ATOM 1246 C CA . HIS A 1 170 ? -9.733 4.664 3.533 1.00 98.88 170 HIS A CA 1
ATOM 1247 C C . HIS A 1 170 ? -8.462 4.655 2.663 1.00 98.88 170 HIS A C 1
ATOM 1249 O O . HIS A 1 170 ? -8.533 4.304 1.482 1.00 98.88 170 HIS A O 1
ATOM 1255 N N . ALA A 1 171 ? -7.288 4.950 3.238 1.00 98.88 171 ALA A N 1
ATOM 1256 C CA . ALA A 1 171 ? -6.007 4.825 2.539 1.00 98.88 171 ALA A CA 1
ATOM 1257 C C . ALA A 1 171 ? -5.736 3.383 2.091 1.00 98.88 171 ALA A C 1
ATOM 1259 O O . ALA A 1 171 ? -5.406 3.163 0.928 1.00 98.88 171 ALA A O 1
ATOM 1260 N N . TYR A 1 172 ? -5.952 2.393 2.963 1.00 98.94 172 TYR A N 1
ATOM 1261 C CA . TYR A 1 172 ? -5.799 0.974 2.611 1.00 98.94 172 TYR A CA 1
ATOM 1262 C C . TYR A 1 172 ? -6.856 0.482 1.610 1.00 98.94 172 TYR A C 1
ATOM 1264 O O . TYR A 1 172 ? -6.564 -0.368 0.767 1.00 98.94 172 TYR A O 1
ATOM 1272 N N . THR A 1 173 ? -8.057 1.063 1.629 1.00 98.94 173 THR A N 1
ATOM 1273 C CA . THR A 1 173 ? -9.088 0.814 0.610 1.00 98.94 173 THR A CA 1
ATOM 1274 C C . THR A 1 173 ? -8.623 1.260 -0.776 1.00 98.94 173 THR A C 1
ATOM 1276 O O . THR A 1 173 ? -8.745 0.499 -1.737 1.00 98.94 173 THR A O 1
ATOM 1279 N N . LEU A 1 174 ? -8.035 2.456 -0.889 1.00 98.94 174 LEU A N 1
ATOM 1280 C CA . LEU A 1 174 ? -7.451 2.933 -2.145 1.00 98.94 174 LEU A CA 1
ATOM 1281 C C . LEU A 1 174 ? -6.188 2.148 -2.531 1.00 98.94 174 LEU A C 1
ATOM 1283 O O . LEU A 1 174 ? -6.014 1.822 -3.703 1.00 98.94 174 LEU A O 1
ATOM 1287 N N . LEU A 1 175 ? -5.339 1.795 -1.562 1.00 98.88 175 LEU A N 1
ATOM 1288 C CA . LEU A 1 175 ? -4.127 0.995 -1.766 1.00 98.88 175 LEU A CA 1
ATOM 1289 C C . LEU A 1 175 ? -4.426 -0.364 -2.406 1.00 98.88 175 LEU A C 1
ATOM 1291 O O . LEU A 1 175 ? -3.697 -0.800 -3.299 1.00 98.88 175 LEU A O 1
ATOM 1295 N N . LEU A 1 176 ? -5.501 -1.023 -1.969 1.00 98.88 176 LEU A N 1
ATOM 1296 C CA . LEU A 1 176 ? -5.947 -2.292 -2.539 1.00 98.88 176 LEU A CA 1
ATOM 1297 C C . LEU A 1 176 ? -6.351 -2.110 -4.011 1.00 98.88 176 LEU A C 1
ATOM 1299 O O . LEU A 1 176 ? -5.938 -2.880 -4.880 1.00 98.88 176 LEU A O 1
ATOM 1303 N N . GLY A 1 177 ? -7.102 -1.049 -4.316 1.00 98.69 177 GLY A N 1
ATOM 1304 C CA . GLY A 1 177 ? -7.458 -0.725 -5.696 1.00 98.69 177 GLY A CA 1
ATOM 1305 C C . GLY A 1 177 ? -6.263 -0.341 -6.564 1.00 98.69 177 GLY A C 1
ATOM 1306 O O . GLY A 1 177 ? -6.225 -0.694 -7.743 1.00 98.69 177 GLY A O 1
ATOM 1307 N N . LEU A 1 178 ? -5.264 0.328 -5.985 1.00 98.69 178 LEU A N 1
ATOM 1308 C CA . LEU A 1 178 ? -4.023 0.663 -6.671 1.00 98.69 178 LEU A CA 1
ATOM 1309 C C . LEU A 1 178 ? -3.273 -0.599 -7.098 1.00 98.69 178 LEU A C 1
ATOM 1311 O O . LEU A 1 178 ? -2.998 -0.751 -8.284 1.00 98.69 178 LEU A O 1
ATOM 1315 N N . GLY A 1 179 ? -3.017 -1.540 -6.186 1.00 98.38 179 GLY A N 1
ATOM 1316 C CA . GLY A 1 179 ? -2.282 -2.757 -6.550 1.00 98.38 179 GLY A CA 1
ATOM 1317 C C . GLY A 1 179 ? -3.026 -3.615 -7.579 1.00 98.38 179 GLY A C 1
ATOM 1318 O O . GLY A 1 179 ? -2.407 -4.193 -8.471 1.00 98.38 179 GLY A O 1
ATOM 1319 N N . MET A 1 180 ? -4.365 -3.610 -7.568 1.00 98.06 180 MET A N 1
ATOM 1320 C CA . MET A 1 180 ? -5.143 -4.225 -8.650 1.00 98.06 180 MET A CA 1
ATOM 1321 C C . MET A 1 180 ? -4.934 -3.541 -10.004 1.00 98.06 180 MET A C 1
ATOM 1323 O O . MET A 1 180 ? -4.912 -4.213 -11.034 1.00 98.06 180 MET A O 1
ATOM 1327 N N . ARG A 1 181 ? -4.763 -2.218 -10.046 1.00 96.81 181 ARG A N 1
ATOM 1328 C CA . ARG A 1 181 ? -4.496 -1.504 -11.302 1.00 96.81 181 ARG A CA 1
ATOM 1329 C C . ARG A 1 181 ? -3.076 -1.700 -11.813 1.00 96.81 181 ARG A C 1
ATOM 1331 O O . ARG A 1 181 ? -2.945 -1.855 -13.032 1.00 96.81 181 ARG A O 1
ATOM 1338 N N . GLU A 1 182 ? -2.098 -1.718 -10.912 1.00 94.94 182 GLU A N 1
ATOM 1339 C CA . GLU A 1 182 ? -0.669 -1.818 -11.233 1.00 94.94 182 GLU A CA 1
ATOM 1340 C C . GLU A 1 182 ? -0.253 -3.240 -11.627 1.00 94.94 182 GLU A C 1
ATOM 1342 O O . GLU A 1 182 ? 0.436 -3.431 -12.623 1.00 94.94 182 GLU A O 1
ATOM 1347 N N . SER A 1 183 ? -0.713 -4.257 -10.892 1.00 96.00 183 SER A N 1
ATOM 1348 C CA . SER A 1 183 ? -0.201 -5.633 -11.020 1.00 96.00 183 SER A CA 1
ATOM 1349 C C . SER A 1 183 ? -1.282 -6.714 -11.024 1.00 96.00 183 SER A C 1
ATOM 1351 O O . SER A 1 183 ? -0.972 -7.902 -11.012 1.00 96.00 183 SER A O 1
ATOM 1353 N N . SER A 1 184 ? -2.563 -6.336 -10.970 1.00 96.19 184 SER A N 1
ATOM 1354 C CA . SER A 1 184 ? -3.661 -7.263 -10.642 1.00 96.19 184 SER A CA 1
ATOM 1355 C C . SER A 1 184 ? -3.474 -7.974 -9.293 1.00 96.19 184 SER A C 1
ATOM 1357 O O . SER A 1 184 ? -3.988 -9.072 -9.090 1.00 96.19 184 SER A O 1
ATOM 1359 N N . GLY A 1 185 ? -2.744 -7.348 -8.362 1.00 96.19 185 GLY A N 1
ATOM 1360 C CA . GLY A 1 185 ? -2.453 -7.896 -7.038 1.00 96.19 185 GLY A CA 1
ATOM 1361 C C . GLY A 1 185 ? -1.361 -8.973 -7.019 1.00 96.19 185 GLY A C 1
ATOM 1362 O O . GLY A 1 185 ? -1.187 -9.645 -6.001 1.00 96.19 185 GLY A O 1
ATOM 1363 N N . GLU A 1 186 ? -0.623 -9.172 -8.114 1.00 96.38 186 GLU A N 1
ATOM 1364 C CA . GLU A 1 186 ? 0.495 -10.114 -8.159 1.00 96.38 186 GLU A CA 1
ATOM 1365 C C . GLU A 1 186 ? 1.729 -9.522 -7.456 1.00 96.38 186 GLU A C 1
ATOM 1367 O O . GLU A 1 186 ? 2.325 -8.542 -7.900 1.00 96.38 186 GLU A O 1
ATOM 1372 N N . HIS A 1 187 ? 2.158 -10.148 -6.357 1.00 96.88 187 HIS A N 1
ATOM 1373 C CA . HIS A 1 187 ? 3.239 -9.620 -5.517 1.00 96.88 187 HIS A CA 1
ATOM 1374 C C . HIS A 1 187 ? 4.613 -9.575 -6.190 1.00 96.88 187 HIS A C 1
ATOM 1376 O O . HIS A 1 187 ? 5.495 -8.868 -5.735 1.00 96.88 187 HIS A O 1
ATOM 1382 N N . CYS A 1 188 ? 4.812 -10.349 -7.246 1.00 95.50 188 CYS A N 1
ATOM 1383 C CA . CYS A 1 188 ? 6.116 -10.591 -7.845 1.00 95.50 188 CYS A CA 1
ATOM 1384 C C . CYS A 1 188 ? 6.317 -9.869 -9.174 1.00 95.50 188 CYS A C 1
ATOM 1386 O O . CYS A 1 188 ? 7.324 -10.141 -9.824 1.00 95.50 188 CYS A O 1
ATOM 1388 N N . CYS A 1 189 ? 5.375 -9.028 -9.624 1.00 93.19 189 CYS A N 1
ATOM 1389 C CA . CYS A 1 189 ? 5.496 -8.389 -10.931 1.00 93.19 189 CYS A CA 1
ATOM 1390 C C . CYS A 1 189 ? 6.844 -7.673 -11.068 1.00 93.19 189 CYS A C 1
ATOM 1392 O O . CYS A 1 189 ? 7.256 -6.888 -10.209 1.00 93.19 189 CYS A O 1
ATOM 1394 N N . GLY A 1 190 ? 7.538 -7.984 -12.161 1.00 87.75 190 GLY A N 1
ATOM 1395 C CA . GLY A 1 190 ? 8.706 -7.233 -12.597 1.00 87.75 190 GLY A CA 1
ATOM 1396 C C . GLY A 1 190 ? 8.280 -5.969 -13.330 1.00 87.75 190 GLY A C 1
ATOM 1397 O O . GLY A 1 190 ? 7.087 -5.706 -13.469 1.00 87.75 190 GLY A O 1
ATOM 1398 N N . ARG A 1 191 ? 9.264 -5.219 -13.826 1.00 85.31 191 ARG A N 1
ATOM 1399 C CA . ARG A 1 191 ? 9.011 -4.007 -14.608 1.00 85.31 191 ARG A CA 1
ATOM 1400 C C . ARG A 1 191 ? 8.126 -4.283 -15.824 1.00 85.31 191 ARG A C 1
ATOM 1402 O O . ARG A 1 191 ? 8.200 -5.356 -16.433 1.00 85.31 191 ARG A O 1
ATOM 1409 N N . ASP A 1 192 ? 7.441 -3.244 -16.285 1.00 79.25 192 ASP A N 1
ATOM 1410 C CA . ASP A 1 192 ? 6.927 -3.209 -17.649 1.00 79.25 192 ASP A CA 1
ATOM 1411 C C . ASP A 1 192 ? 8.096 -3.308 -18.649 1.00 79.25 192 ASP A C 1
ATOM 1413 O O . ASP A 1 192 ? 8.964 -2.433 -18.747 1.00 79.25 192 ASP A O 1
ATOM 1417 N N . THR A 1 193 ? 8.143 -4.410 -19.400 1.00 77.56 193 THR A N 1
ATOM 1418 C CA . THR A 1 193 ? 9.200 -4.648 -20.395 1.00 77.56 193 THR A CA 1
ATOM 1419 C C . THR A 1 193 ? 9.089 -3.743 -21.620 1.00 77.56 193 THR A C 1
ATOM 1421 O O . THR A 1 193 ? 10.081 -3.578 -22.334 1.00 77.56 193 THR A O 1
ATOM 1424 N N . SER A 1 194 ? 7.922 -3.128 -21.842 1.00 76.75 194 SER A N 1
ATOM 1425 C CA . SER A 1 194 ? 7.693 -2.134 -22.891 1.00 76.75 194 SER A CA 1
ATOM 1426 C C . SER A 1 194 ? 8.205 -0.738 -22.516 1.00 76.75 194 SER A C 1
ATOM 1428 O O . SER A 1 194 ? 8.423 0.096 -23.399 1.00 76.75 194 SER A O 1
ATOM 1430 N N . ALA A 1 195 ? 8.466 -0.499 -21.229 1.00 75.94 195 ALA A N 1
ATOM 1431 C CA . ALA A 1 195 ? 9.032 0.739 -20.721 1.00 75.94 195 ALA A CA 1
ATOM 1432 C C . ALA A 1 195 ? 10.576 0.730 -20.738 1.00 75.94 195 ALA A C 1
ATOM 1434 O O . ALA A 1 195 ? 11.234 -0.314 -20.814 1.00 75.94 195 ALA A O 1
ATOM 1435 N N . THR A 1 196 ? 11.174 1.926 -20.695 1.00 79.12 196 THR A N 1
ATOM 1436 C CA . THR A 1 196 ? 12.635 2.140 -20.775 1.00 79.12 196 THR A CA 1
ATOM 1437 C C . THR A 1 196 ? 13.301 2.394 -19.420 1.00 79.12 196 THR A C 1
ATOM 1439 O O . THR A 1 196 ? 14.507 2.624 -19.367 1.00 79.12 196 THR A O 1
ATOM 1442 N N . ASN A 1 197 ? 12.544 2.369 -18.324 1.00 76.19 197 ASN A N 1
ATOM 1443 C CA . ASN A 1 197 ? 13.024 2.496 -16.947 1.00 76.19 197 ASN A CA 1
ATOM 1444 C C . ASN A 1 197 ? 13.709 1.197 -16.485 1.00 76.19 197 ASN A C 1
ATOM 1446 O O . ASN A 1 197 ? 13.181 0.408 -15.709 1.00 76.19 197 ASN A O 1
ATOM 1450 N N . THR A 1 198 ? 14.898 0.935 -17.026 1.00 80.44 198 THR A N 1
ATOM 1451 C CA . THR A 1 198 ? 15.655 -0.310 -16.808 1.00 80.44 198 THR A CA 1
ATOM 1452 C C . THR A 1 198 ? 16.813 -0.146 -15.822 1.00 80.44 198 THR A C 1
ATOM 1454 O O . THR A 1 198 ? 17.720 -0.978 -15.798 1.00 80.44 198 THR A O 1
ATOM 1457 N N . THR A 1 199 ? 16.866 0.955 -15.070 1.00 86.25 199 THR A N 1
ATOM 1458 C CA . THR A 1 199 ? 17.943 1.207 -14.097 1.00 86.25 199 THR A CA 1
ATOM 1459 C C . THR A 1 199 ? 17.547 0.711 -12.710 1.00 86.25 199 THR A C 1
ATOM 1461 O O . THR A 1 199 ? 16.365 0.517 -12.444 1.00 86.25 199 THR A O 1
ATOM 1464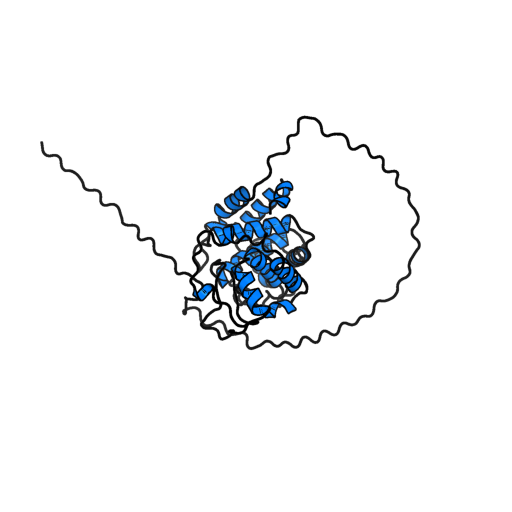 N N . SER A 1 200 ? 18.523 0.550 -11.810 1.00 89.62 200 SER A N 1
ATOM 1465 C CA . SER A 1 200 ? 18.261 0.176 -10.409 1.00 89.62 200 SER A CA 1
ATOM 1466 C C . SER A 1 200 ? 17.237 1.079 -9.733 1.00 89.62 200 SER A C 1
ATOM 1468 O O . SER A 1 200 ? 16.427 0.602 -8.947 1.00 89.62 200 SER A O 1
ATOM 1470 N N . ASP A 1 201 ? 17.280 2.369 -10.056 1.00 90.38 201 ASP A N 1
ATOM 1471 C CA . ASP A 1 201 ? 16.534 3.392 -9.332 1.00 90.38 201 ASP A CA 1
ATOM 1472 C C . ASP A 1 201 ? 15.132 3.602 -9.906 1.00 90.38 201 ASP A C 1
ATOM 1474 O O . ASP A 1 201 ? 14.242 4.070 -9.202 1.00 90.38 201 ASP A O 1
ATOM 1478 N N . THR A 1 202 ? 14.940 3.277 -11.187 1.00 92.38 202 THR A N 1
ATOM 1479 C CA . THR A 1 202 ? 13.710 3.594 -11.932 1.00 92.38 202 THR A CA 1
ATOM 1480 C C . THR A 1 202 ? 12.892 2.365 -12.307 1.00 92.38 202 THR A C 1
ATOM 1482 O O . THR A 1 202 ? 11.725 2.516 -12.661 1.00 92.38 202 THR A O 1
ATOM 1485 N N . ALA A 1 203 ? 13.468 1.161 -12.238 1.00 93.12 203 ALA A N 1
ATOM 1486 C CA . ALA A 1 203 ? 12.716 -0.064 -12.458 1.00 93.12 203 ALA A CA 1
ATOM 1487 C C . ALA A 1 203 ? 11.690 -0.259 -11.334 1.00 93.12 203 ALA A C 1
ATOM 1489 O O . ALA A 1 203 ? 12.035 -0.300 -10.152 1.00 93.12 203 ALA A O 1
ATOM 1490 N N . GLU A 1 204 ? 10.431 -0.374 -11.735 1.00 93.88 204 GLU A N 1
ATOM 1491 C CA . GLU A 1 204 ? 9.301 -0.658 -10.857 1.00 93.88 204 GLU A CA 1
ATOM 1492 C C . GLU A 1 204 ? 9.227 -2.157 -10.533 1.00 93.88 204 GLU A C 1
ATOM 1494 O O . GLU A 1 204 ? 9.630 -3.012 -11.333 1.00 93.88 204 GLU A O 1
ATOM 1499 N N . ALA A 1 205 ? 8.725 -2.485 -9.343 1.00 96.06 205 ALA A N 1
ATOM 1500 C CA . ALA A 1 205 ? 8.605 -3.860 -8.876 1.00 96.06 205 ALA A CA 1
ATOM 1501 C C . ALA A 1 205 ? 7.422 -4.051 -7.919 1.00 96.06 205 ALA A C 1
ATOM 1503 O O . ALA A 1 205 ? 6.908 -3.104 -7.326 1.00 96.06 205 ALA A O 1
ATOM 1504 N N . GLY A 1 206 ? 7.014 -5.309 -7.755 1.00 97.25 206 GLY A N 1
ATOM 1505 C CA . GLY A 1 206 ? 6.045 -5.717 -6.745 1.00 97.25 206 GLY A CA 1
ATOM 1506 C C . GLY A 1 206 ? 4.596 -5.411 -7.117 1.00 97.25 206 GLY A C 1
ATOM 1507 O O . GLY A 1 206 ? 4.285 -5.010 -8.243 1.00 97.25 206 GLY A O 1
ATOM 1508 N N . ALA A 1 207 ? 3.690 -5.602 -6.154 1.00 97.31 207 ALA A N 1
ATOM 1509 C CA . ALA A 1 207 ? 2.252 -5.449 -6.386 1.00 97.31 207 ALA A CA 1
ATOM 1510 C C . ALA A 1 207 ? 1.824 -4.002 -6.691 1.00 97.31 207 ALA A C 1
ATOM 1512 O O . ALA A 1 207 ? 0.800 -3.793 -7.342 1.00 97.31 207 ALA A O 1
ATOM 1513 N N . TRP A 1 208 ? 2.585 -3.009 -6.233 1.00 98.19 208 TRP A N 1
ATOM 1514 C CA . TRP A 1 208 ? 2.276 -1.591 -6.444 1.00 98.19 208 TRP A CA 1
ATOM 1515 C C . TRP A 1 208 ? 3.173 -0.922 -7.480 1.00 98.19 208 TRP A C 1
ATOM 1517 O O . TRP A 1 208 ? 2.979 0.259 -7.736 1.00 98.19 208 TRP A O 1
ATOM 1527 N N . GLN A 1 209 ? 4.108 -1.665 -8.091 1.00 96.62 209 GLN A N 1
ATOM 1528 C CA . GLN A 1 209 ? 5.004 -1.152 -9.132 1.00 96.62 209 GLN A CA 1
ATOM 1529 C C . GLN A 1 209 ? 5.712 0.146 -8.696 1.00 96.62 209 GLN A C 1
ATOM 1531 O O . GLN A 1 209 ? 5.769 1.117 -9.437 1.00 96.62 209 GLN A O 1
ATOM 1536 N N . THR A 1 210 ? 6.251 0.177 -7.473 1.00 96.81 210 THR A N 1
ATOM 1537 C CA . THR A 1 210 ? 7.002 1.340 -6.965 1.00 96.81 210 THR A CA 1
ATOM 1538 C C . THR A 1 210 ? 8.471 1.237 -7.389 1.00 96.81 210 THR A C 1
ATOM 1540 O O . THR A 1 210 ? 9.022 0.133 -7.423 1.00 96.81 210 THR A O 1
ATOM 1543 N N . SER A 1 211 ? 9.132 2.360 -7.692 1.00 96.75 211 SER A N 1
ATOM 1544 C CA . SER A 1 211 ? 10.574 2.397 -8.002 1.00 96.75 211 SER A CA 1
ATOM 1545 C C . SER A 1 211 ? 11.405 3.102 -6.928 1.00 96.75 211 SER A C 1
ATOM 1547 O O . SER A 1 211 ? 10.963 4.068 -6.318 1.00 96.75 211 SER A O 1
ATOM 1549 N N . TYR A 1 212 ? 12.652 2.664 -6.725 1.00 97.75 212 TYR A N 1
ATOM 1550 C CA . TYR A 1 212 ? 13.498 3.093 -5.600 1.00 97.75 212 TYR A CA 1
ATOM 1551 C C . TYR A 1 212 ? 13.755 4.605 -5.515 1.00 97.75 212 TYR A C 1
ATOM 1553 O O . TYR A 1 212 ? 13.889 5.142 -4.415 1.00 97.75 212 TYR A O 1
ATOM 1561 N N . ASN A 1 213 ? 13.802 5.331 -6.635 1.00 96.50 213 ASN A N 1
ATOM 1562 C CA . ASN A 1 213 ? 13.958 6.791 -6.632 1.00 96.50 213 ASN A CA 1
ATOM 1563 C C . ASN A 1 213 ? 12.848 7.535 -5.859 1.00 96.50 213 ASN A C 1
ATOM 1565 O O . ASN A 1 213 ? 13.017 8.715 -5.566 1.00 96.50 213 ASN A O 1
ATOM 1569 N N . SER A 1 214 ? 11.754 6.868 -5.475 1.00 97.62 214 SER A N 1
ATOM 1570 C CA . SER A 1 214 ? 10.722 7.437 -4.613 1.00 97.62 214 SER A CA 1
ATOM 1571 C C . SER A 1 214 ? 11.153 7.684 -3.167 1.00 97.62 214 SER A C 1
ATOM 1573 O O . SER A 1 214 ? 10.488 8.444 -2.467 1.00 97.62 214 SER A O 1
ATOM 1575 N N . HIS A 1 215 ? 12.259 7.090 -2.701 1.00 98.00 215 HIS A N 1
ATOM 1576 C CA . HIS A 1 215 ? 12.696 7.192 -1.299 1.00 98.00 215 HIS A CA 1
ATOM 1577 C C . HIS A 1 215 ? 12.920 8.634 -0.817 1.00 98.00 215 HIS A C 1
ATOM 1579 O O . HIS A 1 215 ? 12.918 8.887 0.383 1.00 98.00 215 HIS A O 1
ATOM 1585 N N . VAL A 1 216 ? 13.094 9.581 -1.740 1.00 97.69 216 VAL A N 1
ATOM 1586 C CA . VAL A 1 216 ? 13.302 11.002 -1.439 1.00 97.69 216 VAL A CA 1
ATOM 1587 C C . VAL A 1 216 ? 12.018 11.750 -1.062 1.00 97.69 216 VAL A C 1
ATOM 1589 O O . VAL A 1 216 ? 12.104 12.864 -0.553 1.00 97.69 216 VAL A O 1
ATOM 1592 N N . PHE A 1 217 ? 10.828 11.183 -1.304 1.00 98.06 217 PHE A N 1
ATOM 1593 C CA . PHE A 1 217 ? 9.558 11.893 -1.088 1.00 98.06 217 PHE A CA 1
ATOM 1594 C C . PHE A 1 217 ? 9.125 11.968 0.380 1.00 98.06 217 PHE A C 1
ATOM 1596 O O . PHE A 1 217 ? 8.282 12.790 0.728 1.00 98.06 217 PHE A O 1
ATOM 1603 N N . SER A 1 218 ? 9.677 11.122 1.251 1.00 98.44 218 SER A N 1
ATOM 1604 C CA . SER A 1 218 ? 9.397 11.156 2.687 1.00 98.44 218 SER A CA 1
ATOM 1605 C C . SER A 1 218 ? 10.525 10.493 3.478 1.00 98.44 218 SER A C 1
ATOM 1607 O O . SER A 1 218 ? 11.016 9.449 3.048 1.00 98.44 218 SER A O 1
ATOM 1609 N N . PRO A 1 219 ? 10.903 11.030 4.655 1.00 98.50 219 PRO A N 1
ATOM 1610 C CA . PRO A 1 219 ? 11.893 10.398 5.527 1.00 98.50 219 PRO A CA 1
ATOM 1611 C C . PRO A 1 219 ? 11.456 9.019 6.047 1.00 98.50 219 PRO A C 1
ATOM 1613 O O . PRO A 1 219 ? 12.307 8.226 6.435 1.00 98.50 219 PRO A O 1
ATOM 1616 N N . GLU A 1 220 ? 10.159 8.696 6.015 1.00 98.56 220 GLU A N 1
ATOM 1617 C CA . GLU A 1 220 ? 9.644 7.386 6.443 1.00 98.56 220 GLU A CA 1
ATOM 1618 C C . GLU A 1 220 ? 10.006 6.253 5.476 1.00 98.56 220 GLU A C 1
ATOM 1620 O O . GLU A 1 220 ? 10.140 5.098 5.875 1.00 98.56 220 GLU A O 1
ATOM 1625 N N . LEU A 1 221 ? 10.191 6.570 4.196 1.00 98.69 221 LEU A N 1
ATOM 1626 C CA . LEU A 1 221 ? 10.459 5.588 3.149 1.00 98.69 221 LEU A CA 1
ATOM 1627 C C . LEU A 1 221 ? 11.814 4.874 3.322 1.00 98.69 221 LEU A C 1
ATOM 1629 O O . LEU A 1 221 ? 11.826 3.640 3.294 1.00 98.69 221 LEU A O 1
ATOM 1633 N N . PRO A 1 222 ? 12.949 5.571 3.544 1.00 98.56 222 PRO A N 1
ATOM 1634 C CA . PRO A 1 222 ? 14.202 4.895 3.871 1.00 98.56 222 PRO A CA 1
ATOM 1635 C C . PRO A 1 222 ? 14.140 4.159 5.218 1.00 98.56 222 PRO A C 1
ATOM 1637 O O . PRO A 1 222 ? 14.712 3.081 5.325 1.00 98.56 222 PRO A O 1
ATOM 1640 N N . ILE A 1 223 ? 13.393 4.661 6.213 1.00 98.56 223 ILE A N 1
ATOM 1641 C CA . ILE A 1 223 ? 13.213 3.974 7.508 1.00 98.56 223 ILE A CA 1
ATOM 1642 C C . ILE A 1 223 ? 12.521 2.616 7.317 1.00 98.56 223 ILE A C 1
ATOM 1644 O O . ILE A 1 223 ? 12.974 1.605 7.859 1.00 98.56 223 ILE A O 1
ATOM 1648 N N . LEU A 1 224 ? 11.443 2.572 6.526 1.00 98.50 224 LEU A N 1
ATOM 1649 C CA . LEU A 1 224 ? 10.765 1.323 6.174 1.00 98.50 224 LEU A CA 1
ATOM 1650 C C . LEU A 1 224 ? 11.694 0.384 5.402 1.00 98.50 224 LEU A C 1
ATOM 1652 O O . LEU A 1 224 ? 11.750 -0.807 5.713 1.00 98.50 224 LEU A O 1
ATOM 1656 N N . PHE A 1 225 ? 12.435 0.909 4.424 1.00 98.50 225 PHE A N 1
ATOM 1657 C CA . PHE A 1 225 ? 13.356 0.104 3.628 1.00 98.50 225 PHE A CA 1
ATOM 1658 C C . PHE A 1 225 ? 14.438 -0.542 4.496 1.00 98.50 225 PHE A C 1
ATOM 1660 O O . PHE A 1 225 ? 14.605 -1.760 4.456 1.00 98.50 225 PHE A O 1
ATOM 1667 N N . ASP A 1 226 ? 15.105 0.235 5.349 1.00 98.44 226 ASP A N 1
ATOM 1668 C CA . ASP A 1 226 ? 16.150 -0.269 6.240 1.00 98.44 226 ASP A CA 1
ATOM 1669 C C . ASP A 1 226 ? 15.606 -1.294 7.244 1.00 98.44 226 ASP A C 1
ATOM 1671 O O . ASP A 1 226 ? 16.243 -2.324 7.478 1.00 98.44 226 ASP A O 1
ATOM 1675 N N . LYS A 1 227 ? 14.402 -1.063 7.789 1.00 97.94 227 LYS A N 1
ATOM 1676 C CA . LYS A 1 227 ? 13.731 -2.003 8.700 1.00 97.94 227 LYS A CA 1
ATOM 1677 C C . LYS A 1 227 ? 13.559 -3.381 8.058 1.00 97.94 227 LYS A C 1
ATOM 1679 O O . LYS A 1 227 ? 13.978 -4.378 8.639 1.00 97.94 227 LYS A O 1
ATOM 1684 N N . TYR A 1 228 ? 12.950 -3.444 6.876 1.00 98.12 228 TYR A N 1
ATOM 1685 C CA . TYR A 1 228 ? 12.643 -4.724 6.227 1.00 98.12 228 TYR A CA 1
ATOM 1686 C C . TYR A 1 228 ? 13.850 -5.356 5.530 1.00 98.12 228 TYR A C 1
ATOM 1688 O O . TYR A 1 228 ? 13.917 -6.575 5.391 1.00 98.12 228 TYR A O 1
ATOM 1696 N N . LYS A 1 229 ? 14.842 -4.549 5.145 1.00 97.19 229 LYS A N 1
ATOM 1697 C CA . LYS A 1 229 ? 16.148 -5.045 4.701 1.00 97.19 229 LYS A CA 1
ATOM 1698 C C . LYS A 1 229 ? 16.907 -5.735 5.840 1.00 97.19 229 LYS A C 1
ATOM 1700 O O . LYS A 1 229 ? 17.653 -6.678 5.583 1.00 97.19 229 LYS A O 1
ATOM 1705 N N . ALA A 1 230 ? 16.730 -5.279 7.083 1.00 97.81 230 ALA A N 1
ATOM 1706 C CA . ALA A 1 230 ? 17.346 -5.879 8.266 1.00 97.81 230 ALA A CA 1
ATOM 1707 C C . ALA A 1 230 ? 16.583 -7.104 8.803 1.00 97.81 230 ALA A C 1
ATOM 1709 O O . ALA A 1 230 ? 17.214 -8.020 9.332 1.00 97.81 230 ALA A O 1
ATOM 1710 N N . ASP A 1 231 ? 15.253 -7.130 8.675 1.00 96.06 231 ASP A N 1
ATOM 1711 C CA . ASP A 1 231 ? 14.402 -8.212 9.176 1.00 96.06 231 ASP A CA 1
ATOM 1712 C C . ASP A 1 231 ? 13.210 -8.494 8.246 1.00 96.06 231 ASP A C 1
ATOM 1714 O O . ASP A 1 231 ? 12.319 -7.664 8.063 1.00 96.06 231 ASP A O 1
ATOM 1718 N N . SER A 1 232 ? 13.169 -9.713 7.703 1.00 92.81 232 SER A N 1
ATOM 1719 C CA . SER A 1 232 ? 12.117 -10.186 6.800 1.00 92.81 232 SER A CA 1
ATOM 1720 C C . SER A 1 232 ? 11.010 -10.998 7.487 1.00 92.81 232 SER A C 1
ATOM 1722 O O . SER A 1 232 ? 10.090 -11.480 6.821 1.00 92.81 232 SER A O 1
ATOM 1724 N N . SER A 1 233 ? 11.039 -11.144 8.816 1.00 92.88 233 SER A N 1
ATOM 1725 C CA . SER A 1 233 ? 10.039 -11.921 9.566 1.00 92.88 233 SER A CA 1
ATOM 1726 C C . SER A 1 233 ? 8.603 -11.413 9.360 1.00 92.88 233 SER A C 1
ATOM 1728 O O . SER A 1 233 ? 7.653 -12.194 9.344 1.00 92.88 233 SER A O 1
ATOM 1730 N N . GLY A 1 234 ? 8.446 -10.109 9.115 1.00 94.62 234 GLY A N 1
ATOM 1731 C CA . GLY A 1 234 ? 7.161 -9.448 8.901 1.00 94.62 234 GLY A CA 1
ATOM 1732 C C . GLY A 1 234 ? 6.652 -9.429 7.457 1.00 94.62 234 GLY A C 1
ATOM 1733 O O . GLY A 1 234 ? 5.663 -8.740 7.205 1.00 94.62 234 GLY A O 1
ATOM 1734 N N . CYS A 1 235 ? 7.295 -10.124 6.513 1.00 97.88 235 CYS A N 1
ATOM 1735 C CA . CYS A 1 235 ? 7.075 -9.935 5.072 1.00 97.88 235 CYS A CA 1
ATOM 1736 C C . CYS A 1 235 ? 5.751 -10.464 4.506 1.00 97.88 235 CYS A C 1
ATOM 1738 O O . CYS A 1 235 ? 5.320 -10.007 3.448 1.00 97.88 235 CYS A O 1
ATOM 1740 N N . LEU A 1 236 ? 5.106 -11.417 5.188 1.00 97.75 236 LEU A N 1
ATOM 1741 C CA . LEU A 1 236 ? 3.837 -12.039 4.776 1.00 97.75 236 LEU A CA 1
ATOM 1742 C C . LEU A 1 236 ? 3.852 -12.702 3.379 1.00 97.75 236 LEU A C 1
ATOM 1744 O O . LEU A 1 236 ? 2.787 -12.927 2.799 1.00 97.75 236 LEU A O 1
ATOM 1748 N N . LEU A 1 237 ? 5.027 -13.067 2.850 1.00 97.62 237 LEU A N 1
ATOM 1749 C CA . LEU A 1 237 ? 5.174 -13.647 1.508 1.00 97.62 237 LEU A CA 1
ATOM 1750 C C . LEU A 1 237 ? 4.307 -14.898 1.301 1.00 97.62 237 LEU A C 1
ATOM 1752 O O . LEU A 1 237 ? 3.622 -15.006 0.286 1.00 97.62 237 LEU A O 1
ATOM 1756 N N . ASP A 1 238 ? 4.255 -15.803 2.281 1.00 97.56 238 ASP A N 1
ATOM 1757 C CA . ASP A 1 238 ? 3.422 -17.016 2.220 1.00 97.56 238 ASP A CA 1
ATOM 1758 C C . ASP A 1 238 ? 1.928 -16.704 2.054 1.00 97.56 238 ASP A C 1
ATOM 1760 O O . ASP A 1 238 ? 1.184 -17.465 1.438 1.00 97.56 238 ASP A O 1
ATOM 1764 N N . THR A 1 239 ? 1.468 -15.570 2.592 1.00 98.19 239 THR A N 1
ATOM 1765 C CA . THR A 1 239 ? 0.075 -15.142 2.427 1.00 98.19 239 THR A CA 1
ATOM 1766 C C . THR A 1 239 ? -0.137 -14.528 1.049 1.00 98.19 239 THR A C 1
ATOM 1768 O O . THR A 1 239 ? -1.054 -14.940 0.346 1.00 98.19 239 THR A O 1
ATOM 1771 N N . PHE A 1 240 ? 0.719 -13.596 0.628 1.00 98.38 240 PHE A N 1
ATOM 1772 C CA . PHE A 1 240 ? 0.571 -12.909 -0.660 1.00 98.38 240 PHE A CA 1
ATOM 1773 C C . PHE A 1 240 ? 0.786 -13.819 -1.878 1.00 98.38 240 PHE A C 1
ATOM 1775 O O . PHE A 1 240 ? 0.150 -13.619 -2.911 1.00 98.38 240 PHE A O 1
ATOM 1782 N N . SER A 1 241 ? 1.635 -14.840 -1.759 1.00 97.12 241 SER A N 1
ATOM 1783 C CA . SER A 1 241 ? 1.893 -15.818 -2.825 1.00 97.12 241 SER A CA 1
ATOM 1784 C C . SER A 1 241 ? 0.766 -16.843 -3.003 1.00 97.12 241 SER A C 1
ATOM 1786 O O . SER A 1 241 ? 0.731 -17.571 -3.999 1.00 97.12 241 SER A O 1
ATOM 1788 N N . ALA A 1 242 ? -0.203 -16.900 -2.082 1.00 95.19 242 ALA A N 1
ATOM 1789 C CA . ALA A 1 242 ? -1.300 -17.855 -2.152 1.00 95.19 242 ALA A CA 1
ATOM 1790 C C . ALA A 1 242 ? -2.193 -17.613 -3.385 1.00 95.19 242 ALA A C 1
ATOM 1792 O O . ALA A 1 242 ? -2.968 -16.655 -3.454 1.00 95.19 242 ALA A O 1
ATOM 1793 N N . GLY A 1 243 ? -2.122 -18.542 -4.343 1.00 88.62 243 GLY A N 1
ATOM 1794 C CA . GLY A 1 243 ? -2.875 -18.476 -5.599 1.00 88.62 243 GLY A CA 1
ATOM 1795 C C . GLY A 1 243 ? -2.234 -17.593 -6.673 1.00 88.62 243 GLY A C 1
ATOM 1796 O O . GLY A 1 243 ? -2.882 -17.330 -7.681 1.00 88.62 243 GLY A O 1
ATOM 1797 N N . VAL A 1 244 ? -0.985 -17.162 -6.478 1.00 93.94 244 VAL A N 1
ATOM 1798 C CA . VAL A 1 244 ? -0.197 -16.408 -7.458 1.00 93.94 244 VAL A CA 1
ATOM 1799 C C . VAL A 1 244 ? 0.901 -17.317 -8.010 1.00 93.94 244 VAL A C 1
ATOM 1801 O O . VAL A 1 244 ? 1.504 -18.106 -7.286 1.00 93.94 244 VAL A O 1
ATOM 1804 N N . THR A 1 245 ? 1.152 -17.256 -9.316 1.00 90.62 245 THR A N 1
ATOM 1805 C CA . THR A 1 245 ? 2.275 -17.959 -9.949 1.00 90.62 245 THR A CA 1
ATOM 1806 C C . THR A 1 245 ? 3.046 -16.981 -10.808 1.00 90.62 245 THR A C 1
ATOM 1808 O O . THR A 1 245 ? 2.505 -16.389 -11.734 1.00 90.62 245 THR A O 1
ATOM 1811 N N . CYS A 1 246 ? 4.328 -16.850 -10.506 1.00 88.38 246 CYS A N 1
ATOM 1812 C CA . CYS A 1 246 ? 5.195 -15.844 -11.088 1.00 88.38 246 CYS A CA 1
ATOM 1813 C C . CYS A 1 246 ? 6.112 -16.473 -12.129 1.00 88.38 246 CYS A C 1
ATOM 1815 O O . CYS A 1 246 ? 6.751 -17.496 -11.871 1.00 88.38 246 CYS A O 1
ATOM 1817 N N . SER A 1 247 ? 6.208 -15.848 -13.298 1.00 91.12 247 SER A N 1
ATOM 1818 C CA . SER A 1 247 ? 7.180 -16.238 -14.316 1.00 91.12 247 SER A CA 1
ATOM 1819 C C . SER A 1 247 ? 8.606 -15.876 -13.882 1.00 91.12 247 SER A C 1
ATOM 1821 O O . SER A 1 247 ? 8.819 -14.996 -13.048 1.00 91.12 247 SER A O 1
ATOM 1823 N N . ALA A 1 248 ? 9.609 -16.520 -14.484 1.00 90.81 248 ALA A N 1
ATOM 1824 C CA . ALA A 1 248 ? 11.009 -16.170 -14.238 1.00 90.81 248 ALA A CA 1
ATOM 1825 C C . ALA A 1 248 ? 11.322 -14.706 -14.604 1.00 90.81 248 ALA A C 1
ATOM 1827 O O . ALA A 1 248 ? 12.132 -14.076 -13.934 1.00 90.81 248 ALA A O 1
ATOM 1828 N N . SER A 1 249 ? 10.652 -14.151 -15.621 1.00 90.06 249 SER A N 1
ATOM 1829 C CA . SER A 1 249 ? 10.807 -12.744 -16.007 1.00 90.06 249 SER A CA 1
ATOM 1830 C C . SER A 1 249 ? 10.244 -11.779 -14.964 1.00 90.06 249 SER A C 1
ATOM 1832 O O . SER A 1 249 ? 10.825 -10.724 -14.746 1.00 90.06 249 SER A O 1
ATOM 1834 N N . ASN A 1 250 ? 9.155 -12.134 -14.273 1.00 92.19 250 ASN A N 1
ATOM 1835 C CA . ASN A 1 250 ? 8.617 -11.302 -13.190 1.00 92.19 250 ASN A CA 1
ATOM 1836 C C . ASN A 1 250 ? 9.626 -11.168 -12.037 1.00 92.19 250 ASN A C 1
ATOM 1838 O O . ASN A 1 250 ? 9.804 -10.092 -11.471 1.00 92.19 250 ASN A O 1
ATOM 1842 N N . TRP A 1 251 ? 10.383 -12.228 -11.759 1.00 93.69 251 TRP A N 1
ATOM 1843 C CA . TRP A 1 251 ? 11.429 -12.217 -10.736 1.00 93.69 251 TRP A CA 1
ATOM 1844 C C . TRP A 1 251 ? 12.705 -11.459 -11.127 1.00 93.69 251 TRP A C 1
ATOM 1846 O O . TRP A 1 251 ? 13.549 -11.223 -10.265 1.00 93.69 251 TRP A O 1
ATOM 1856 N N . GLU A 1 252 ? 12.859 -11.037 -12.383 1.00 93.38 252 GLU A N 1
ATOM 1857 C CA . GLU A 1 252 ? 14.050 -10.310 -12.828 1.00 93.38 252 GLU A CA 1
ATOM 1858 C C . GLU A 1 252 ? 14.133 -8.916 -12.188 1.00 93.38 252 GLU A C 1
ATOM 1860 O O . GLU A 1 252 ? 13.175 -8.140 -12.217 1.00 93.38 252 GLU A O 1
ATOM 1865 N N . ASN A 1 253 ? 15.296 -8.596 -11.617 1.00 94.69 253 ASN A N 1
ATOM 1866 C CA . ASN A 1 253 ? 15.607 -7.295 -11.026 1.00 94.69 253 ASN A CA 1
ATOM 1867 C C . ASN A 1 253 ? 16.763 -6.653 -11.797 1.00 94.69 253 ASN A C 1
ATOM 1869 O O . ASN A 1 253 ? 17.641 -7.352 -12.307 1.00 94.69 253 ASN A O 1
ATOM 1873 N N . TRP A 1 254 ? 16.771 -5.327 -11.871 1.00 93.00 254 TRP A N 1
ATOM 1874 C CA . TRP A 1 254 ? 17.633 -4.582 -12.783 1.00 93.00 254 TRP A CA 1
ATOM 1875 C C . TRP A 1 254 ? 18.636 -3.705 -12.035 1.00 93.00 254 TRP A C 1
ATOM 1877 O O . TRP A 1 254 ? 18.307 -3.072 -11.034 1.00 93.00 254 TRP A O 1
ATOM 1887 N N . GLY A 1 255 ? 19.865 -3.633 -12.552 1.00 93.44 255 GLY A N 1
ATOM 1888 C CA . GLY A 1 255 ? 20.931 -2.797 -11.998 1.00 93.44 255 GLY A CA 1
ATOM 1889 C C . GLY A 1 255 ? 21.669 -3.429 -10.811 1.00 93.44 255 GLY A C 1
ATOM 1890 O O . GLY A 1 255 ? 21.964 -4.621 -10.811 1.00 93.44 255 GLY A O 1
ATOM 1891 N N . SER A 1 256 ? 22.043 -2.607 -9.829 1.00 95.31 256 SER A N 1
ATOM 1892 C CA . SER A 1 256 ? 22.831 -3.005 -8.654 1.00 95.31 256 SER A CA 1
ATOM 1893 C C . SER A 1 256 ? 22.541 -2.094 -7.454 1.00 95.31 256 SER A C 1
ATOM 1895 O O . SER A 1 256 ? 21.858 -1.086 -7.604 1.00 95.31 256 SER A O 1
ATOM 1897 N N . GLY A 1 257 ? 23.107 -2.404 -6.285 1.00 96.88 257 GLY A N 1
ATOM 1898 C CA . GLY A 1 257 ? 23.012 -1.547 -5.098 1.00 96.88 257 GLY A CA 1
ATOM 1899 C C . GLY A 1 257 ? 21.618 -1.540 -4.470 1.00 96.88 257 GLY A C 1
ATOM 1900 O O . GLY A 1 257 ? 20.873 -2.513 -4.593 1.00 96.88 257 GLY A O 1
ATOM 1901 N N . ASP A 1 258 ? 21.273 -0.447 -3.791 1.00 97.75 258 ASP A N 1
ATOM 1902 C CA . ASP A 1 258 ? 20.021 -0.358 -3.034 1.00 97.75 258 ASP A CA 1
ATOM 1903 C C . ASP A 1 258 ? 18.777 -0.377 -3.920 1.00 97.75 258 ASP A C 1
ATOM 1905 O O . ASP A 1 258 ? 17.793 -0.992 -3.531 1.00 97.75 258 ASP A O 1
ATOM 1909 N N . GLY A 1 259 ? 18.831 0.162 -5.140 1.00 97.44 259 GLY A N 1
ATOM 1910 C CA . GLY A 1 259 ? 17.709 0.053 -6.074 1.00 97.44 259 GLY A CA 1
ATOM 1911 C C . GLY A 1 259 ? 17.412 -1.389 -6.511 1.00 97.44 259 GLY A C 1
ATOM 1912 O O . GLY A 1 259 ? 16.251 -1.774 -6.630 1.00 97.44 259 GLY A O 1
ATOM 1913 N N . LEU A 1 260 ? 18.442 -2.233 -6.673 1.00 96.81 260 LEU A N 1
ATOM 1914 C CA . LEU A 1 260 ? 18.252 -3.671 -6.917 1.00 96.81 260 LEU A CA 1
ATOM 1915 C C . LEU A 1 260 ? 17.659 -4.367 -5.681 1.00 96.81 260 LEU A C 1
ATOM 1917 O O . LEU A 1 260 ? 16.734 -5.168 -5.808 1.00 96.81 260 LEU A O 1
ATOM 1921 N N . ALA A 1 261 ? 18.187 -4.055 -4.493 1.00 98.12 261 ALA A N 1
ATOM 1922 C CA . ALA A 1 261 ? 17.706 -4.621 -3.235 1.00 98.12 261 ALA A CA 1
ATOM 1923 C C . ALA A 1 261 ? 16.257 -4.199 -2.932 1.00 98.12 261 ALA A C 1
ATOM 1925 O O . ALA A 1 261 ? 15.478 -5.001 -2.431 1.00 98.12 261 ALA A O 1
ATOM 1926 N N . PHE A 1 262 ? 15.876 -2.972 -3.290 1.00 98.38 262 PHE A N 1
ATOM 1927 C CA . PHE A 1 262 ? 14.511 -2.470 -3.196 1.00 98.38 262 PHE A CA 1
ATOM 1928 C C . PHE A 1 262 ? 13.562 -3.266 -4.094 1.00 98.38 262 PHE A C 1
ATOM 1930 O O . PHE A 1 262 ? 12.551 -3.760 -3.611 1.00 98.38 262 PHE A O 1
ATOM 1937 N N . GLN A 1 263 ? 13.917 -3.484 -5.366 1.00 97.88 263 GLN A N 1
ATOM 1938 C CA . GLN A 1 263 ? 13.109 -4.310 -6.276 1.00 97.88 263 GLN A CA 1
ATOM 1939 C C . GLN A 1 263 ? 12.923 -5.744 -5.756 1.00 97.88 263 GLN A C 1
ATOM 1941 O O . GLN A 1 263 ? 11.831 -6.302 -5.852 1.00 97.88 263 GLN A O 1
ATOM 1946 N N . GLN A 1 264 ? 13.983 -6.342 -5.198 1.00 97.69 264 GLN A N 1
ATOM 1947 C CA . GLN A 1 264 ? 13.903 -7.655 -4.550 1.00 97.69 264 GLN A CA 1
ATOM 1948 C C . GLN A 1 264 ? 12.931 -7.622 -3.372 1.00 97.69 264 GLN A C 1
ATOM 1950 O O . GLN A 1 264 ? 12.031 -8.456 -3.294 1.00 97.69 264 GLN A O 1
ATOM 1955 N N . LEU A 1 265 ? 13.067 -6.626 -2.496 1.00 98.06 265 LEU A N 1
ATOM 1956 C CA . LEU A 1 265 ? 12.240 -6.494 -1.305 1.00 98.06 265 LEU A CA 1
ATOM 1957 C C . LEU A 1 265 ? 10.767 -6.232 -1.642 1.00 98.06 265 LEU A C 1
ATOM 1959 O O . LEU A 1 265 ? 9.900 -6.839 -1.029 1.00 98.06 265 LEU A O 1
ATOM 1963 N N . GLU A 1 266 ? 10.462 -5.423 -2.657 1.00 98.25 266 GLU A N 1
ATOM 1964 C CA . GLU A 1 266 ? 9.092 -5.213 -3.152 1.00 98.25 266 GLU A CA 1
ATOM 1965 C C . GLU A 1 266 ? 8.405 -6.532 -3.565 1.00 98.25 266 GLU A C 1
ATOM 1967 O O . GLU A 1 266 ? 7.200 -6.700 -3.370 1.00 98.25 266 GLU A O 1
ATOM 1972 N N . LYS A 1 267 ? 9.168 -7.497 -4.103 1.00 97.88 267 LYS A N 1
ATOM 1973 C CA . LYS A 1 267 ? 8.641 -8.787 -4.590 1.00 97.88 267 LYS A CA 1
ATOM 1974 C C . LYS A 1 267 ? 8.617 -9.884 -3.531 1.00 97.88 267 LYS A C 1
ATOM 1976 O O . LYS A 1 267 ? 7.683 -10.689 -3.480 1.00 97.88 267 LYS A O 1
ATOM 1981 N N . GLU A 1 268 ? 9.670 -9.947 -2.724 1.00 97.88 268 GLU A N 1
ATOM 1982 C CA . GLU A 1 268 ? 9.893 -10.976 -1.703 1.00 97.88 268 GLU A CA 1
ATOM 1983 C C . GLU A 1 268 ? 9.286 -10.588 -0.349 1.00 97.88 268 GLU A C 1
ATOM 1985 O O . GLU A 1 268 ? 9.036 -11.452 0.490 1.00 97.88 268 GLU A O 1
ATOM 1990 N N . CYS A 1 269 ? 8.979 -9.305 -0.148 1.00 98.56 269 CYS A N 1
ATOM 1991 C CA . CYS A 1 269 ? 8.386 -8.770 1.069 1.00 98.56 269 CYS A CA 1
ATOM 1992 C C . CYS A 1 269 ? 7.143 -7.913 0.784 1.00 98.56 269 CYS A C 1
ATOM 1994 O O . CYS A 1 269 ? 7.163 -6.693 0.940 1.00 98.56 269 CYS A O 1
ATOM 1996 N N . PRO A 1 270 ? 6.005 -8.518 0.408 1.00 98.56 270 PRO A N 1
ATOM 1997 C CA . PRO A 1 270 ? 4.842 -7.738 -0.017 1.00 98.56 270 PRO A CA 1
ATOM 1998 C C . PRO A 1 270 ? 4.216 -6.891 1.104 1.00 98.56 270 PRO A C 1
ATOM 2000 O O . PRO A 1 270 ? 3.536 -5.908 0.825 1.00 98.56 270 PRO A O 1
ATOM 2003 N N . ALA A 1 271 ? 4.462 -7.226 2.378 1.00 98.69 271 ALA A N 1
ATOM 2004 C CA . ALA A 1 271 ? 4.103 -6.352 3.495 1.00 98.69 271 ALA A CA 1
ATOM 2005 C C . ALA A 1 271 ? 4.903 -5.037 3.503 1.00 98.69 271 ALA A C 1
ATOM 2007 O O . ALA A 1 271 ? 4.326 -3.985 3.765 1.00 98.69 271 ALA A O 1
ATOM 2008 N N . PHE A 1 272 ? 6.200 -5.083 3.179 1.00 98.75 272 PHE A N 1
ATOM 2009 C CA . PHE A 1 272 ? 7.009 -3.879 2.979 1.00 98.75 272 PHE A CA 1
ATOM 2010 C C . PHE A 1 272 ? 6.449 -3.047 1.826 1.00 98.75 272 PHE A C 1
ATOM 2012 O O . PHE A 1 272 ? 6.162 -1.870 2.020 1.00 98.75 272 PHE A O 1
ATOM 2019 N N . ALA A 1 273 ? 6.216 -3.684 0.675 1.00 98.81 273 ALA A N 1
ATOM 2020 C CA . ALA A 1 273 ? 5.655 -3.039 -0.509 1.00 98.81 273 ALA A CA 1
ATOM 2021 C C . ALA A 1 273 ? 4.332 -2.313 -0.197 1.00 98.81 273 ALA A C 1
ATOM 2023 O O . ALA A 1 273 ? 4.123 -1.170 -0.600 1.00 98.81 273 ALA A O 1
ATOM 2024 N N . ALA A 1 274 ? 3.459 -2.947 0.594 1.00 98.88 274 ALA A N 1
ATOM 2025 C CA . ALA A 1 274 ? 2.189 -2.370 1.025 1.00 98.88 274 ALA A CA 1
ATOM 2026 C C . ALA A 1 274 ? 2.377 -1.140 1.927 1.00 98.88 274 ALA A C 1
ATOM 2028 O O . ALA A 1 274 ? 1.767 -0.101 1.682 1.00 98.88 274 ALA A O 1
ATOM 2029 N N . GLU A 1 275 ? 3.209 -1.245 2.970 1.00 98.88 275 GLU A N 1
ATOM 2030 C CA . GLU A 1 275 ? 3.464 -0.145 3.914 1.00 98.88 275 GLU A CA 1
ATOM 2031 C C . GLU A 1 275 ? 4.147 1.040 3.216 1.00 98.88 275 GLU A C 1
ATOM 2033 O O . GLU A 1 275 ? 3.764 2.193 3.418 1.00 98.88 275 GLU A O 1
ATOM 2038 N N . TYR A 1 276 ? 5.103 0.755 2.332 1.00 98.88 276 TYR A N 1
ATOM 2039 C CA . TYR A 1 276 ? 5.806 1.755 1.538 1.00 98.88 276 TYR A CA 1
ATOM 2040 C C . TYR A 1 276 ? 4.853 2.480 0.579 1.00 98.88 276 TYR A C 1
ATOM 2042 O O . TYR A 1 276 ? 4.788 3.714 0.566 1.00 98.88 276 TYR A O 1
ATOM 2050 N N . ALA A 1 277 ? 4.054 1.726 -0.183 1.00 98.88 277 ALA A N 1
ATOM 2051 C CA . ALA A 1 277 ? 3.063 2.284 -1.097 1.00 98.88 277 ALA A CA 1
ATOM 2052 C C . ALA A 1 277 ? 1.962 3.070 -0.358 1.00 98.88 277 ALA A C 1
ATOM 2054 O O . ALA A 1 277 ? 1.474 4.078 -0.871 1.00 98.88 277 ALA A O 1
ATOM 2055 N N . ALA A 1 278 ? 1.606 2.677 0.872 1.00 98.94 278 ALA A N 1
ATOM 2056 C CA . ALA A 1 278 ? 0.672 3.425 1.713 1.00 98.94 278 ALA A CA 1
ATOM 2057 C C . ALA A 1 278 ? 1.200 4.821 2.075 1.00 98.94 278 ALA A C 1
ATOM 2059 O O . ALA A 1 278 ? 0.452 5.796 2.010 1.00 98.94 278 ALA A O 1
ATOM 2060 N N . VAL A 1 279 ? 2.488 4.945 2.411 1.00 98.94 279 VAL A N 1
ATOM 2061 C CA . VAL A 1 279 ? 3.122 6.257 2.621 1.00 98.94 279 VAL A CA 1
ATOM 2062 C C . VAL A 1 279 ? 3.166 7.037 1.308 1.00 98.94 279 VAL A C 1
ATOM 2064 O O . VAL A 1 279 ? 2.762 8.200 1.273 1.00 98.94 279 VAL A O 1
ATOM 2067 N N . MET A 1 280 ? 3.583 6.396 0.212 1.00 98.75 280 MET A N 1
ATOM 2068 C CA . MET A 1 280 ? 3.643 7.017 -1.115 1.00 98.75 280 MET A CA 1
ATOM 2069 C C . MET A 1 280 ? 2.293 7.554 -1.595 1.00 98.75 280 MET A C 1
ATOM 2071 O O . MET A 1 280 ? 2.259 8.626 -2.194 1.00 98.75 280 MET A O 1
ATOM 2075 N N . LEU A 1 281 ? 1.176 6.890 -1.277 1.00 98.69 281 LEU A N 1
ATOM 2076 C CA . LEU A 1 281 ? -0.172 7.409 -1.538 1.00 98.69 281 LEU A CA 1
ATOM 2077 C C . LEU A 1 281 ? -0.373 8.817 -0.964 1.00 98.69 281 LEU A C 1
ATOM 2079 O O . LEU A 1 281 ? -1.038 9.644 -1.582 1.00 98.69 281 LEU A O 1
ATOM 2083 N N . ARG A 1 282 ? 0.191 9.099 0.211 1.00 98.75 282 ARG A N 1
ATOM 2084 C CA . ARG A 1 282 ? 0.018 10.380 0.907 1.00 98.75 282 ARG A CA 1
ATOM 2085 C C . ARG A 1 282 ? 0.992 11.451 0.439 1.00 98.75 282 ARG A C 1
ATOM 2087 O O . ARG A 1 282 ? 0.629 12.619 0.442 1.00 98.75 282 ARG A O 1
ATOM 2094 N N . VAL A 1 283 ? 2.215 11.066 0.073 1.00 98.62 283 VAL A N 1
ATOM 2095 C CA . VAL A 1 283 ? 3.302 12.026 -0.205 1.00 98.62 283 VAL A CA 1
ATOM 2096 C C . VAL A 1 283 ? 3.608 12.205 -1.692 1.00 98.62 283 VAL A C 1
ATOM 2098 O O . VAL A 1 283 ? 4.253 13.175 -2.075 1.00 98.62 283 VAL A O 1
ATOM 2101 N N . SER A 1 284 ? 3.169 11.277 -2.543 1.00 98.44 284 SER A N 1
ATOM 2102 C CA . SER A 1 284 ? 3.372 11.315 -3.996 1.00 98.44 284 SER A CA 1
ATOM 2103 C C . SER A 1 284 ? 2.318 10.469 -4.733 1.00 98.44 284 SER A C 1
ATOM 2105 O O . SER A 1 284 ? 2.615 9.759 -5.689 1.00 98.44 284 SER A O 1
ATOM 2107 N N . GLY A 1 285 ? 1.061 10.515 -4.293 1.00 98.19 285 GLY A N 1
ATOM 2108 C CA . GLY A 1 285 ? -0.070 9.795 -4.887 1.00 98.19 285 GLY A CA 1
ATOM 2109 C C . GLY A 1 285 ? -1.151 10.684 -5.516 1.00 98.19 285 GLY A C 1
ATOM 2110 O O . GLY A 1 285 ? -2.132 10.165 -6.043 1.00 98.19 285 GLY A O 1
ATOM 2111 N N . GLY A 1 286 ? -1.006 12.009 -5.466 1.00 98.44 286 GLY A N 1
ATOM 2112 C CA . GLY A 1 286 ? -1.971 12.960 -6.026 1.00 98.44 286 GLY A CA 1
ATOM 2113 C C . GLY A 1 286 ? -1.938 13.068 -7.558 1.00 98.44 286 GLY A C 1
ATOM 2114 O O . GLY A 1 286 ? -1.366 12.241 -8.269 1.00 98.44 286 GLY A O 1
ATOM 2115 N N . SER A 1 287 ? -2.529 14.136 -8.096 1.00 98.38 287 SER A N 1
ATOM 2116 C CA . SER A 1 287 ? -2.647 14.390 -9.545 1.00 98.38 287 SER A CA 1
ATOM 2117 C C . SER A 1 287 ? -1.310 14.534 -10.289 1.00 98.38 287 SER A C 1
ATOM 2119 O O . SER A 1 287 ? -1.262 14.353 -11.509 1.00 98.38 287 SER A O 1
ATOM 2121 N N . LYS A 1 288 ? -0.212 14.820 -9.577 1.00 97.38 288 LYS A N 1
ATOM 2122 C CA . LYS A 1 288 ? 1.163 14.853 -10.108 1.00 97.38 288 LYS A CA 1
ATOM 2123 C C . LYS A 1 288 ? 2.076 13.797 -9.479 1.00 97.38 288 LYS A C 1
ATOM 2125 O O . LYS A 1 288 ? 3.285 13.847 -9.683 1.00 97.38 288 LYS A O 1
ATOM 2130 N N . GLY A 1 289 ? 1.497 12.858 -8.738 1.00 95.94 289 GLY A N 1
ATOM 2131 C CA . GLY A 1 289 ? 2.223 11.827 -8.016 1.00 95.94 289 GLY A CA 1
ATOM 2132 C C . GLY A 1 289 ? 2.870 10.769 -8.909 1.00 95.94 289 GLY A C 1
ATOM 2133 O O . GLY A 1 289 ? 2.720 10.750 -10.135 1.00 95.94 289 GLY A O 1
ATOM 2134 N N . HIS A 1 290 ? 3.568 9.855 -8.250 1.00 95.62 290 HIS A N 1
ATOM 2135 C CA . HIS A 1 290 ? 4.279 8.715 -8.808 1.00 95.62 290 HIS A CA 1
ATOM 2136 C C . HIS A 1 290 ? 3.368 7.811 -9.656 1.00 95.62 290 HIS A C 1
ATOM 2138 O O . HIS A 1 290 ? 3.630 7.592 -10.841 1.00 95.62 290 HIS A O 1
ATOM 2144 N N . TYR A 1 291 ? 2.238 7.382 -9.092 1.00 96.62 291 TYR A N 1
ATOM 2145 C CA . TYR A 1 291 ? 1.385 6.351 -9.683 1.00 96.62 291 TYR A CA 1
ATOM 2146 C C . TYR A 1 291 ? 0.447 6.889 -10.773 1.00 96.62 291 TYR A C 1
ATOM 2148 O O . TYR A 1 291 ? -0.460 7.690 -10.519 1.00 96.62 291 TYR A O 1
ATOM 2156 N N . GLY A 1 292 ? 0.607 6.395 -12.003 1.00 96.12 292 GLY A N 1
ATOM 2157 C CA . GLY A 1 292 ? -0.266 6.729 -13.136 1.00 96.12 292 GLY A CA 1
ATOM 2158 C C . GLY A 1 292 ? -1.760 6.448 -12.898 1.00 96.12 292 GLY A C 1
ATOM 2159 O O . GLY A 1 292 ? -2.588 7.327 -13.188 1.00 96.12 292 GLY A O 1
ATOM 2160 N N . PRO A 1 293 ? -2.137 5.281 -12.342 1.00 97.25 293 PRO A N 1
ATOM 2161 C CA . PRO A 1 293 ? -3.517 4.974 -11.989 1.00 97.25 293 PRO A CA 1
ATOM 2162 C C . PRO A 1 293 ? -4.131 5.943 -10.981 1.00 97.25 293 PRO A C 1
ATOM 2164 O O . PRO A 1 293 ? -5.316 6.232 -11.094 1.00 97.25 293 PRO A O 1
ATOM 2167 N N . LEU A 1 294 ? -3.365 6.497 -10.039 1.00 98.44 294 LEU A N 1
ATOM 2168 C CA . LEU A 1 294 ? -3.905 7.496 -9.112 1.00 98.44 294 LEU A CA 1
ATOM 2169 C C . LEU A 1 294 ? -4.079 8.857 -9.777 1.00 98.44 294 LEU A C 1
ATOM 2171 O O . LEU A 1 294 ? -5.142 9.466 -9.653 1.00 98.44 294 LEU A O 1
ATOM 2175 N N . ARG A 1 295 ? -3.080 9.311 -10.552 1.00 98.06 295 ARG A N 1
ATOM 2176 C CA . ARG A 1 295 ? -3.163 10.587 -11.288 1.00 98.06 295 ARG A CA 1
ATOM 2177 C C . ARG A 1 295 ? -4.425 10.667 -12.145 1.00 98.06 295 ARG A C 1
ATOM 2179 O O . ARG A 1 295 ? -5.046 11.718 -12.253 1.00 98.06 295 ARG A O 1
ATOM 2186 N N . THR A 1 296 ? -4.811 9.539 -12.737 1.00 97.62 296 THR A N 1
ATOM 2187 C CA . THR A 1 296 ? -5.978 9.410 -13.624 1.00 97.62 296 THR A CA 1
ATOM 2188 C C . THR A 1 296 ? -7.252 8.947 -12.916 1.00 97.62 296 THR A C 1
ATOM 2190 O O . THR A 1 296 ? -8.267 8.739 -13.578 1.00 97.62 296 THR A O 1
ATOM 2193 N N . GLN A 1 297 ? -7.212 8.789 -11.590 1.00 98.25 297 GLN A N 1
ATOM 2194 C CA . GLN A 1 297 ? -8.296 8.253 -10.764 1.00 98.25 297 GLN A CA 1
ATOM 2195 C C . GLN A 1 297 ? -8.818 6.875 -11.223 1.00 98.25 297 GLN A C 1
ATOM 2197 O O . GLN A 1 297 ? -9.993 6.546 -11.070 1.00 98.25 297 GLN A O 1
ATOM 2202 N N . ALA A 1 298 ? -7.946 6.059 -11.817 1.00 98.06 298 ALA A N 1
ATOM 2203 C CA . ALA A 1 298 ? -8.259 4.731 -12.329 1.00 98.06 298 ALA A CA 1
ATOM 2204 C C . ALA A 1 298 ? -8.221 3.634 -11.251 1.00 98.06 298 ALA A C 1
ATOM 2206 O O . ALA A 1 298 ? -8.809 2.573 -11.464 1.00 98.06 298 ALA A O 1
ATOM 2207 N N . ALA A 1 299 ? -7.536 3.850 -10.120 1.00 98.25 299 ALA A N 1
ATOM 2208 C CA . ALA A 1 299 ? -7.643 2.952 -8.967 1.00 98.25 299 ALA A CA 1
ATOM 2209 C C . ALA A 1 299 ? -9.035 3.087 -8.340 1.00 98.25 299 ALA A C 1
ATOM 2211 O O . ALA A 1 299 ? -9.453 4.195 -8.004 1.00 98.25 299 ALA A O 1
ATOM 2212 N N . GLU A 1 300 ? -9.761 1.974 -8.223 1.00 98.56 300 GLU A N 1
ATOM 2213 C CA . GLU A 1 300 ? -11.140 1.983 -7.728 1.00 98.56 300 GLU A CA 1
ATOM 2214 C C . GLU A 1 300 ? -11.172 2.029 -6.193 1.00 98.56 300 GLU A C 1
ATOM 2216 O O . GLU A 1 300 ? -10.477 1.263 -5.530 1.00 98.56 300 GLU A O 1
ATOM 2221 N N . VAL A 1 301 ? -12.036 2.878 -5.628 1.00 98.69 301 VAL A N 1
ATOM 2222 C CA . VAL A 1 301 ? -12.381 2.870 -4.197 1.00 98.69 301 VAL A CA 1
ATOM 2223 C C . VAL A 1 301 ? -13.680 2.089 -4.030 1.00 98.69 301 VAL A C 1
ATOM 2225 O O . VAL A 1 301 ? -14.698 2.441 -4.631 1.00 98.69 301 VAL A O 1
ATOM 2228 N N . ARG A 1 302 ? -13.645 1.008 -3.246 1.00 98.62 302 ARG A N 1
ATOM 2229 C CA . ARG A 1 302 ? -14.749 0.044 -3.131 1.00 98.62 302 ARG A CA 1
ATOM 2230 C C . ARG A 1 302 ? -15.310 -0.011 -1.703 1.00 98.62 302 ARG A C 1
ATOM 2232 O O . ARG A 1 302 ? -14.567 -0.413 -0.806 1.00 98.62 302 ARG A O 1
ATOM 2239 N N . PRO A 1 303 ? -16.602 0.308 -1.475 1.00 98.62 303 PRO A N 1
ATOM 2240 C CA . PRO A 1 303 ? -17.241 0.165 -0.161 1.00 98.62 303 PRO A CA 1
ATOM 2241 C C . PRO A 1 303 ? -17.167 -1.246 0.419 1.00 98.62 303 PRO A C 1
ATOM 2243 O O . PRO A 1 303 ? -17.069 -1.416 1.626 1.00 98.62 303 PRO A O 1
ATOM 2246 N N . GLU A 1 304 ? -17.165 -2.272 -0.431 1.00 98.75 304 GLU A N 1
ATOM 2247 C CA . GLU A 1 304 ? -17.061 -3.664 0.007 1.00 98.75 304 GLU A CA 1
ATOM 2248 C C . GLU A 1 304 ? -15.683 -3.978 0.617 1.00 98.75 304 GLU A C 1
ATOM 2250 O O . GLU A 1 304 ? -15.567 -4.830 1.498 1.00 98.75 304 GLU A O 1
ATOM 2255 N N . CYS A 1 305 ? -14.635 -3.286 0.157 1.00 98.81 305 CYS A N 1
ATOM 2256 C CA . CYS A 1 305 ? -13.286 -3.373 0.718 1.00 98.81 305 CYS A CA 1
ATOM 2257 C C . CYS A 1 305 ? -13.151 -2.550 1.992 1.00 98.81 305 CYS A C 1
ATOM 2259 O O . CYS A 1 305 ? -12.552 -3.022 2.954 1.00 98.81 305 CYS A O 1
ATOM 2261 N N . ASP A 1 306 ? -13.779 -1.382 2.027 1.00 98.88 306 ASP A N 1
ATOM 2262 C CA . ASP A 1 306 ? -13.858 -0.563 3.228 1.00 98.88 306 ASP A CA 1
ATOM 2263 C C . ASP A 1 306 ? -14.536 -1.301 4.399 1.00 98.88 306 ASP A C 1
ATOM 2265 O O . ASP A 1 306 ? -13.995 -1.354 5.504 1.00 98.88 306 ASP A O 1
ATOM 2269 N N . GLU A 1 307 ? -15.660 -1.973 4.128 1.00 98.81 307 GLU A N 1
ATOM 2270 C CA . GLU A 1 307 ? -16.367 -2.821 5.096 1.00 98.81 307 GLU A CA 1
ATOM 2271 C C . GLU A 1 307 ? -15.501 -3.998 5.566 1.00 98.81 307 GLU A C 1
ATOM 2273 O O . GLU A 1 307 ? -15.445 -4.293 6.759 1.00 98.81 307 GLU A O 1
ATOM 2278 N N . MET A 1 308 ? -14.772 -4.655 4.656 1.00 98.81 308 MET A N 1
ATOM 2279 C CA . MET A 1 308 ? -13.826 -5.711 5.031 1.00 98.81 308 MET A CA 1
ATOM 2280 C C . MET A 1 308 ? -12.768 -5.182 6.009 1.00 98.81 308 MET A C 1
ATOM 2282 O O . MET A 1 308 ? -12.509 -5.819 7.030 1.00 98.81 308 MET A O 1
ATOM 2286 N N . PHE A 1 309 ? -12.160 -4.025 5.732 1.00 98.88 309 PHE A N 1
ATOM 2287 C CA . PHE A 1 309 ? -11.171 -3.443 6.639 1.00 98.88 309 PHE A CA 1
ATOM 2288 C C . PHE A 1 309 ? -11.793 -3.008 7.968 1.00 98.88 309 PHE A C 1
ATOM 2290 O O . PHE A 1 309 ? -11.186 -3.225 9.011 1.00 98.88 309 PHE A O 1
ATOM 2297 N N . HIS A 1 310 ? -13.016 -2.480 7.973 1.00 98.75 310 HIS A N 1
ATOM 2298 C CA . HIS A 1 310 ? -13.727 -2.152 9.210 1.00 98.75 310 HIS A CA 1
ATOM 2299 C C . HIS A 1 310 ? -13.982 -3.403 10.077 1.00 98.75 310 HIS A C 1
ATOM 2301 O O . HIS A 1 310 ? -13.802 -3.378 11.299 1.00 98.75 310 HIS A O 1
ATOM 2307 N N . GLN A 1 311 ? -14.327 -4.536 9.458 1.00 98.44 311 GLN A N 1
ATOM 2308 C CA . GLN A 1 311 ? -14.465 -5.819 10.153 1.00 98.44 311 GLN A CA 1
ATOM 2309 C C . GLN A 1 311 ? -13.124 -6.320 10.720 1.00 98.44 311 GLN A C 1
ATOM 2311 O O . GLN A 1 311 ? -13.086 -6.795 11.856 1.00 98.44 311 GLN A O 1
ATOM 2316 N N . VAL A 1 312 ? -12.023 -6.177 9.971 1.00 98.19 312 VAL A N 1
ATOM 2317 C CA . VAL A 1 312 ? -10.660 -6.490 10.444 1.00 98.19 312 VAL A CA 1
ATOM 2318 C C . VAL A 1 312 ? -10.274 -5.611 11.633 1.00 98.19 312 VAL A C 1
ATOM 2320 O O . VAL A 1 312 ? -9.847 -6.135 12.659 1.00 98.19 312 VAL A O 1
ATOM 2323 N N . GLN A 1 313 ? -10.477 -4.295 11.526 1.00 97.81 313 GLN A N 1
ATOM 2324 C CA . GLN A 1 313 ? -10.247 -3.335 12.607 1.00 97.81 313 GLN A CA 1
ATOM 2325 C C . GLN A 1 313 ? -11.012 -3.754 13.866 1.00 97.81 313 GLN A C 1
ATOM 2327 O O . GLN A 1 313 ? -10.416 -3.929 14.925 1.00 97.81 313 GLN A O 1
ATOM 2332 N N . THR A 1 314 ? -12.317 -4.002 13.731 1.00 96.81 314 THR A N 1
ATOM 2333 C CA . THR A 1 314 ? -13.180 -4.418 14.843 1.00 96.81 314 THR A CA 1
ATOM 2334 C C . THR A 1 314 ? -12.674 -5.699 15.511 1.00 96.81 314 THR A C 1
ATOM 2336 O O . THR A 1 314 ? -12.739 -5.829 16.734 1.00 96.81 314 THR A O 1
ATOM 2339 N N . ALA A 1 315 ? -12.208 -6.673 14.724 1.00 95.12 315 ALA A N 1
ATOM 2340 C CA . ALA A 1 315 ? -11.700 -7.937 15.245 1.00 95.12 315 ALA A CA 1
ATOM 2341 C C . ALA A 1 315 ? -10.414 -7.742 16.068 1.00 95.12 315 ALA A C 1
ATOM 2343 O O . ALA A 1 315 ? -10.283 -8.321 17.145 1.00 95.12 315 ALA A O 1
ATOM 2344 N N . VAL A 1 316 ? -9.508 -6.887 15.593 1.00 95.06 316 VAL A N 1
ATOM 2345 C CA . VAL A 1 316 ? -8.243 -6.561 16.264 1.00 95.06 316 VAL A CA 1
ATOM 2346 C C . VAL A 1 316 ? -8.465 -5.721 17.526 1.00 95.06 316 VAL A C 1
ATOM 2348 O O . VAL A 1 316 ? -7.928 -6.043 18.581 1.00 95.06 316 VAL A O 1
ATOM 2351 N N . GLU A 1 317 ? -9.297 -4.680 17.465 1.00 93.19 317 GLU A N 1
ATOM 2352 C CA . GLU A 1 317 ? -9.566 -3.790 18.607 1.00 93.19 317 GLU A CA 1
ATOM 2353 C C . GLU A 1 317 ? -10.267 -4.513 19.765 1.00 93.19 317 GLU A C 1
ATOM 2355 O O . GLU A 1 317 ? -10.019 -4.218 20.934 1.00 93.19 317 GLU A O 1
ATOM 2360 N N . LYS A 1 318 ? -11.112 -5.506 19.461 1.00 89.56 318 LYS A N 1
ATOM 2361 C CA . LYS A 1 318 ? -11.731 -6.370 20.479 1.00 89.56 318 LYS A CA 1
ATOM 2362 C C . LYS A 1 318 ? -10.749 -7.350 21.111 1.00 89.56 318 LYS A C 1
ATOM 2364 O O . LYS A 1 318 ? -11.092 -7.973 22.115 1.00 89.56 318 LYS A O 1
ATOM 2369 N N . ASN A 1 319 ? -9.571 -7.529 20.519 1.00 84.12 319 ASN A N 1
ATOM 2370 C CA . ASN A 1 319 ? -8.636 -8.552 20.931 1.00 84.12 319 ASN A CA 1
ATOM 2371 C C . ASN A 1 319 ? -7.180 -8.143 20.716 1.00 84.12 319 ASN A C 1
ATOM 2373 O O . ASN A 1 319 ? -6.497 -8.627 19.815 1.00 84.12 319 ASN A O 1
ATOM 2377 N N . LEU A 1 320 ? -6.679 -7.284 21.601 1.00 82.44 320 LEU A N 1
ATOM 2378 C CA . LEU A 1 320 ? -5.316 -6.757 21.507 1.00 82.44 320 LEU A CA 1
ATOM 2379 C C . LEU A 1 320 ? -4.227 -7.843 21.548 1.00 82.44 320 LEU A C 1
ATOM 2381 O O . LEU A 1 320 ? -3.122 -7.602 21.074 1.00 82.44 320 LEU A O 1
ATOM 2385 N N . ALA A 1 321 ? -4.519 -9.050 22.050 1.00 81.75 321 ALA A N 1
ATOM 2386 C CA . ALA A 1 321 ? -3.577 -10.169 21.985 1.00 81.75 321 ALA A CA 1
ATOM 2387 C C . ALA A 1 321 ? -3.261 -10.588 20.535 1.00 81.75 321 ALA A C 1
ATOM 2389 O O . ALA A 1 321 ? -2.162 -11.073 20.267 1.00 81.75 321 ALA A O 1
ATOM 2390 N N . ALA A 1 322 ? -4.177 -10.340 19.590 1.00 81.94 322 ALA A N 1
ATOM 2391 C CA . ALA A 1 322 ? -3.944 -10.546 18.162 1.00 81.94 322 ALA A CA 1
ATOM 2392 C C . ALA A 1 322 ? -2.793 -9.676 17.630 1.00 81.94 322 ALA A C 1
ATOM 2394 O O . ALA A 1 322 ? -2.086 -10.090 16.714 1.00 81.94 322 ALA A O 1
ATOM 2395 N N . CYS A 1 323 ? -2.548 -8.506 18.232 1.00 89.62 323 CYS A N 1
ATOM 2396 C CA . CYS A 1 323 ? -1.485 -7.598 17.804 1.00 89.62 323 CYS A CA 1
ATOM 2397 C C . CYS A 1 323 ? -0.081 -8.169 17.981 1.00 89.62 323 CYS A C 1
ATOM 2399 O O . CYS A 1 323 ? 0.809 -7.826 17.214 1.00 89.62 323 CYS A O 1
ATOM 2401 N N . SER A 1 324 ? 0.130 -9.049 18.960 1.00 86.69 324 SER A N 1
ATOM 2402 C CA . SER A 1 324 ? 1.429 -9.701 19.155 1.00 86.69 324 SER A CA 1
ATOM 2403 C C . SER A 1 324 ? 1.690 -10.836 18.160 1.00 86.69 324 SER A C 1
ATOM 2405 O O . SER A 1 324 ? 2.811 -11.333 18.096 1.00 86.69 324 SER A O 1
ATOM 2407 N N . ALA A 1 325 ? 0.668 -11.267 17.414 1.00 83.75 325 ALA A N 1
ATOM 2408 C CA . ALA A 1 325 ? 0.760 -12.335 16.422 1.00 83.75 325 ALA A CA 1
ATOM 2409 C C . ALA A 1 325 ? 0.892 -11.819 14.972 1.00 83.75 325 ALA A C 1
ATOM 2411 O O . ALA A 1 325 ? 1.012 -12.638 14.058 1.00 83.75 325 ALA A O 1
ATOM 2412 N N . LEU A 1 326 ? 0.841 -10.496 14.766 1.00 85.25 326 LEU A N 1
ATO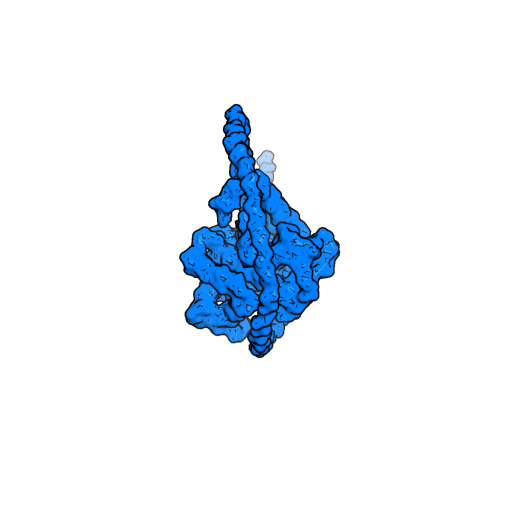M 2413 C CA . LEU A 1 326 ? 0.877 -9.797 13.471 1.00 85.25 326 LEU A CA 1
ATOM 2414 C C . LEU A 1 326 ? 2.233 -9.143 13.204 1.00 85.25 326 LEU A C 1
ATOM 2416 O O . LEU A 1 326 ? 2.621 -9.096 12.011 1.00 85.25 326 LEU A O 1
#